Protein AF-Q1HGA3-F1 (afdb_monomer_lite)

Radius of gyration: 20.64 Å; chains: 1; bounding box: 43×51×68 Å

Foldseek 3Di:
DDDDDPPPPPPPPDDPQDLLLVLLVVLVVLLVVCVVVVDLVVLPDPVNLVSLVVSLCVQLPDDPDPALAGFGDACNYPNNDRPPLGGHFPVRLVSLLNSLVSLLVRHDPDPSSVVSNVSSVVSNVRSVCCQVPPQKDAPVVLVVLLPADADDPDPPHPCPQRDDNVPDDPVCVVPHDPDDIDGHGHGHRD

pLDDT: mean 85.53, std 18.54, range [24.72, 98.19]

Organism: NCBI:txid383616

Sequence (190 aa):
ACPKAASLTISAEFALVAPVDSGFWWIFLLRAYTKSTGDTSLAEMPECQKGMRLILSLCLSEGFDTFPTLLCADGCCMIDRRMGVYGYPIEIQALFFMALRCALLLLKQDEEGKEFVERITKRLHALSFHMRSYYWIDLKQLNDIYRYKTEEYSHTAVNKFNVIPDSLPEWIFDFMPVHGGYFIGNVSPA

InterPro domains:
  IPR008928 Six-hairpin glycosidase superfamily [SSF48208] (19-167)
  IPR012341 Six-hairpin glycosidase-like superfamily [G3DSA:1.50.10.10] (13-166)
  IPR024746 Glycosyl hydrolase family 100 [PF12899] (15-190)
  IPR024746 Glycosyl hydrolase family 100 [PTHR31916] (16-190)

Secondary structure (DSSP, 8-state):
-PPPP--------SSS---HHHHHHHHHHHHHHHHHH---HHHHSHHHHHHHHHHHHHHT---S--SSSPPB-TT-SS--S-SS--BS-HHHHHHHHHHHHHHHHHS--SHHHHHHHHHHHHHHHHHHHHIIIIIEEEHHHHHHHHTPPS---STT-S-TT---GGGS-THHHHH--SS-EEE-S-----

Structure (mmCIF, N/CA/C/O backbone):
data_AF-Q1HGA3-F1
#
_entry.id   AF-Q1HGA3-F1
#
loop_
_atom_site.group_PDB
_atom_site.id
_atom_site.type_symbol
_atom_site.label_atom_id
_atom_site.label_alt_id
_atom_site.label_comp_id
_atom_site.label_asym_id
_atom_site.label_entity_id
_atom_site.label_seq_id
_atom_site.pdbx_PDB_ins_code
_atom_site.Cartn_x
_atom_site.Cartn_y
_atom_site.Cartn_z
_atom_site.occupancy
_atom_site.B_iso_or_equiv
_atom_site.auth_seq_id
_atom_site.auth_comp_id
_atom_site.auth_asym_id
_atom_site.auth_atom_id
_atom_site.pdbx_PDB_model_num
ATOM 1 N N . ALA A 1 1 ? 14.712 -34.390 44.102 1.00 37.16 1 ALA A N 1
ATOM 2 C CA . ALA A 1 1 ? 15.524 -33.663 43.107 1.00 37.16 1 ALA A CA 1
ATOM 3 C C . ALA A 1 1 ? 14.598 -33.246 41.969 1.00 37.16 1 ALA A C 1
ATOM 5 O O . ALA A 1 1 ? 13.955 -34.115 41.396 1.00 37.16 1 ALA A O 1
ATOM 6 N N . CYS A 1 2 ? 14.427 -31.939 41.751 1.00 26.80 2 CYS A N 1
ATOM 7 C CA . CYS A 1 2 ? 13.471 -31.367 40.795 1.00 26.80 2 CYS A CA 1
ATOM 8 C C . CYS A 1 2 ? 13.688 -31.853 39.350 1.00 26.80 2 CYS A C 1
ATOM 10 O O . CYS A 1 2 ? 14.841 -31.930 38.918 1.00 26.80 2 CYS A O 1
ATOM 12 N N . PRO A 1 3 ? 12.612 -32.066 38.571 1.00 33.72 3 PRO A N 1
ATOM 13 C CA . PRO A 1 3 ? 12.710 -32.169 37.125 1.00 33.72 3 PRO A CA 1
ATOM 14 C C . PRO A 1 3 ? 13.023 -30.780 36.553 1.00 33.72 3 PRO A C 1
ATOM 16 O O . PRO A 1 3 ? 12.346 -29.797 36.858 1.00 33.72 3 PRO A O 1
ATOM 19 N N . LYS A 1 4 ? 14.091 -30.686 35.754 1.00 32.03 4 LYS A N 1
ATOM 20 C CA . LYS A 1 4 ? 14.425 -29.471 35.006 1.00 32.03 4 LYS A CA 1
ATOM 21 C C . LYS A 1 4 ? 13.330 -29.223 33.973 1.00 32.03 4 LYS A C 1
ATOM 23 O O . LYS A 1 4 ? 13.049 -30.086 33.147 1.00 32.03 4 LYS A O 1
ATOM 28 N N . ALA A 1 5 ? 12.736 -28.038 34.053 1.00 30.48 5 ALA A N 1
ATOM 29 C CA . ALA A 1 5 ? 11.823 -27.496 33.067 1.00 30.48 5 ALA A CA 1
ATOM 30 C C . ALA A 1 5 ? 12.429 -27.611 31.661 1.00 30.48 5 ALA A C 1
ATOM 32 O O . ALA A 1 5 ? 13.541 -27.138 31.415 1.00 30.48 5 ALA A O 1
ATOM 33 N N . ALA A 1 6 ? 11.686 -28.226 30.743 1.00 29.70 6 ALA A N 1
ATOM 34 C CA . ALA A 1 6 ? 11.901 -28.046 29.320 1.00 29.70 6 ALA A CA 1
ATOM 35 C C . ALA A 1 6 ? 11.568 -26.582 29.008 1.00 29.70 6 ALA A C 1
ATOM 37 O O . ALA A 1 6 ? 10.410 -26.208 28.843 1.00 29.70 6 ALA A O 1
ATOM 38 N N . SER A 1 7 ? 12.599 -25.739 29.032 1.00 26.16 7 SER A N 1
ATOM 39 C CA . SER A 1 7 ? 12.536 -24.385 28.504 1.00 26.16 7 SER A CA 1
ATOM 40 C C . SER A 1 7 ? 12.175 -24.505 27.030 1.00 26.16 7 SER A C 1
ATOM 42 O O . SER A 1 7 ? 12.987 -24.981 26.232 1.00 26.16 7 SER A O 1
ATOM 44 N N . LEU A 1 8 ? 10.941 -24.120 26.697 1.00 26.48 8 LEU A N 1
ATOM 45 C CA . LEU A 1 8 ? 10.485 -23.867 25.337 1.00 26.48 8 LEU A CA 1
ATOM 46 C C . LEU A 1 8 ? 11.349 -22.720 24.804 1.00 26.48 8 LEU A C 1
ATOM 48 O O . LEU A 1 8 ? 11.041 -21.539 24.940 1.00 26.48 8 LEU A O 1
ATOM 52 N N . THR A 1 9 ? 12.524 -23.083 24.310 1.00 24.72 9 THR A N 1
ATOM 53 C CA . THR A 1 9 ? 13.444 -22.154 23.681 1.00 24.72 9 THR A CA 1
ATOM 54 C C . THR A 1 9 ? 12.845 -21.941 22.306 1.00 24.72 9 THR A C 1
ATOM 56 O O . THR A 1 9 ? 13.005 -22.787 21.432 1.00 24.72 9 THR A O 1
ATOM 59 N N . ILE A 1 10 ? 12.050 -20.877 22.169 1.00 32.38 10 ILE A N 1
ATOM 60 C CA . ILE A 1 10 ? 11.626 -20.344 20.878 1.00 32.38 10 ILE A CA 1
ATOM 61 C C . ILE A 1 10 ? 12.927 -20.081 20.126 1.00 32.38 10 ILE A C 1
ATOM 63 O O . ILE A 1 10 ? 13.662 -19.142 20.434 1.00 32.38 10 ILE A O 1
ATOM 67 N N . SER A 1 11 ? 13.278 -21.003 19.235 1.00 26.33 11 SER A N 1
ATOM 68 C CA . SER A 1 11 ? 14.411 -20.875 18.342 1.00 26.33 11 SER A CA 1
ATOM 69 C C . SER A 1 11 ? 14.140 -19.664 17.468 1.00 26.33 11 SER A C 1
ATOM 71 O O . SER A 1 11 ? 13.248 -19.680 16.626 1.00 26.33 11 SER A O 1
ATOM 73 N N . ALA A 1 12 ? 14.881 -18.593 17.741 1.00 33.28 12 ALA A N 1
ATOM 74 C CA . ALA A 1 12 ? 14.983 -17.417 16.902 1.00 33.28 12 ALA A CA 1
ATOM 75 C C . ALA A 1 12 ? 15.506 -17.846 15.520 1.00 33.28 12 ALA A C 1
ATOM 77 O O . ALA A 1 12 ? 16.714 -17.931 15.299 1.00 33.28 12 ALA A O 1
ATOM 78 N N . GLU A 1 13 ? 14.598 -18.185 14.610 1.00 30.97 13 GLU A N 1
ATOM 79 C CA . GLU A 1 13 ? 14.923 -18.509 13.227 1.00 30.97 13 GLU A CA 1
ATOM 80 C C . GLU A 1 13 ? 15.080 -17.206 12.430 1.00 30.97 13 GLU A C 1
ATOM 8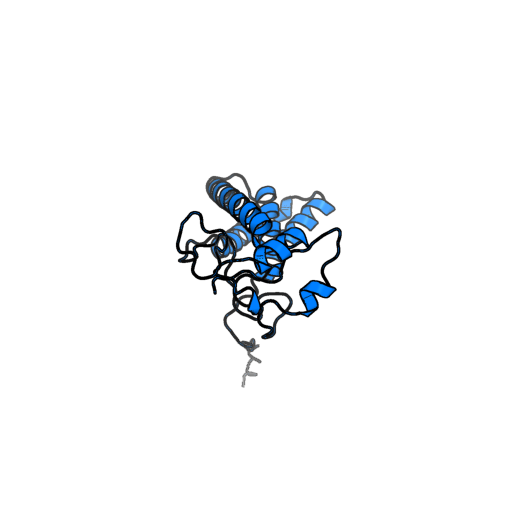2 O O . GLU A 1 13 ? 14.120 -16.561 12.042 1.00 30.97 13 GLU A O 1
ATOM 87 N N . PHE A 1 14 ? 16.350 -16.822 12.274 1.00 31.05 14 PHE A N 1
ATOM 88 C CA . PHE A 1 14 ? 16.957 -16.058 11.181 1.00 31.05 14 PHE A CA 1
ATOM 89 C C . PHE A 1 14 ? 16.306 -14.734 10.722 1.00 31.05 14 PHE A C 1
ATOM 91 O O . PHE A 1 14 ? 15.386 -14.694 9.920 1.00 31.05 14 PHE A O 1
ATOM 98 N N . ALA A 1 15 ? 16.997 -13.653 11.120 1.00 31.88 15 ALA A N 1
ATOM 99 C CA . ALA A 1 15 ? 16.774 -12.227 10.862 1.00 31.88 15 ALA A CA 1
ATOM 100 C C . ALA A 1 15 ? 15.643 -11.602 11.696 1.00 31.88 15 ALA A C 1
ATOM 102 O O . ALA A 1 15 ? 14.529 -12.094 11.758 1.00 31.88 15 ALA A O 1
ATOM 103 N N . LEU A 1 16 ? 15.958 -10.492 12.372 1.00 36.75 16 LEU A N 1
ATOM 104 C CA . LEU A 1 16 ? 15.066 -9.693 13.225 1.00 36.75 16 LEU A CA 1
ATOM 105 C C . LEU A 1 16 ? 13.990 -8.967 12.396 1.00 36.75 16 LEU A C 1
ATOM 107 O O . LEU A 1 16 ? 13.885 -7.743 12.424 1.00 36.75 16 LEU A O 1
ATOM 111 N N . VAL A 1 17 ? 13.214 -9.714 11.623 1.00 47.41 17 VAL A N 1
ATOM 112 C CA . VAL A 1 17 ? 12.111 -9.210 10.821 1.00 47.41 17 VAL A CA 1
ATOM 113 C C . VAL A 1 17 ? 10.860 -9.728 11.501 1.00 47.41 17 VAL A C 1
ATOM 115 O O . VAL A 1 17 ? 10.464 -10.874 11.322 1.00 47.41 17 VAL A O 1
ATOM 118 N N . ALA A 1 18 ? 10.273 -8.910 12.375 1.00 53.09 18 ALA A N 1
ATOM 119 C CA . ALA A 1 18 ? 8.939 -9.213 12.872 1.00 53.09 18 ALA A CA 1
ATOM 120 C C . ALA A 1 18 ? 8.024 -9.406 11.647 1.00 53.09 18 ALA A C 1
ATOM 122 O O . ALA A 1 18 ? 8.103 -8.572 10.741 1.00 53.09 18 ALA A O 1
ATOM 123 N N . PRO A 1 19 ? 7.200 -10.465 11.582 1.00 64.00 19 PRO A N 1
ATOM 124 C CA . PRO A 1 19 ? 6.316 -10.705 10.446 1.00 64.00 19 PRO A CA 1
ATOM 125 C C . PRO A 1 19 ? 5.292 -9.564 10.375 1.00 64.00 19 PRO A C 1
ATOM 127 O O . PRO A 1 19 ? 4.309 -9.520 11.121 1.00 64.00 19 PRO A O 1
ATOM 130 N N . VAL A 1 20 ? 5.600 -8.559 9.550 1.00 75.62 20 VAL A N 1
ATOM 131 C CA . VAL A 1 20 ? 4.855 -7.293 9.460 1.00 75.62 20 VAL A CA 1
ATOM 132 C C . VAL A 1 20 ? 3.445 -7.562 8.931 1.00 75.62 20 VAL A C 1
ATOM 134 O O . VAL A 1 20 ? 2.466 -6.954 9.369 1.00 75.62 20 VAL A O 1
ATOM 137 N N . ASP A 1 21 ? 3.340 -8.540 8.037 1.00 89.69 21 ASP A N 1
ATOM 138 C CA . ASP A 1 21 ? 2.100 -9.065 7.485 1.00 89.69 21 ASP A CA 1
ATOM 139 C C . ASP A 1 21 ? 1.128 -9.576 8.559 1.00 89.69 21 ASP A C 1
ATOM 141 O O . ASP A 1 21 ? -0.073 -9.328 8.464 1.00 89.69 21 ASP A O 1
ATOM 145 N N . SER A 1 22 ? 1.622 -10.222 9.616 1.00 92.44 22 SER A N 1
ATOM 146 C CA . SER A 1 22 ? 0.799 -10.826 10.667 1.00 92.44 22 SER A CA 1
ATOM 147 C C . SER A 1 22 ? -0.032 -9.780 11.410 1.00 92.44 22 SER A C 1
ATOM 149 O O . SER A 1 22 ? -1.210 -10.005 11.699 1.00 92.44 22 SER A O 1
ATOM 151 N N . GLY A 1 23 ? 0.541 -8.598 11.663 1.00 93.94 23 GLY A N 1
ATOM 152 C CA . GLY A 1 23 ? -0.195 -7.471 12.239 1.00 93.94 23 GLY A CA 1
ATOM 153 C C . GLY A 1 23 ? -1.306 -6.969 11.310 1.00 93.94 23 GLY A C 1
ATOM 154 O O . GLY A 1 23 ? -2.422 -6.693 11.756 1.00 93.94 23 GLY A O 1
ATOM 155 N N . PHE A 1 24 ? -1.039 -6.903 10.005 1.00 95.94 24 PHE A N 1
ATOM 156 C CA . PHE A 1 24 ? -2.029 -6.485 9.010 1.00 95.94 24 PHE A CA 1
ATOM 157 C C . PHE A 1 24 ? -3.152 -7.504 8.834 1.00 95.94 24 PHE A C 1
ATOM 159 O O . PHE A 1 24 ? -4.327 -7.124 8.810 1.00 95.94 24 PHE A O 1
ATOM 166 N N . TRP A 1 25 ? -2.810 -8.791 8.792 1.00 96.69 25 TRP A N 1
ATOM 167 C CA . TRP A 1 25 ? -3.774 -9.885 8.775 1.00 96.69 25 TRP A CA 1
ATOM 168 C C . TRP A 1 25 ? -4.662 -9.875 10.011 1.00 96.69 25 TRP A C 1
ATOM 170 O O . TRP A 1 25 ? -5.872 -10.043 9.882 1.00 96.69 25 TRP A O 1
ATOM 180 N N . TRP A 1 26 ? -4.104 -9.606 11.193 1.00 97.19 26 TRP A N 1
ATOM 181 C CA . TRP A 1 26 ? -4.885 -9.509 12.423 1.00 97.19 26 TRP A CA 1
ATOM 182 C C . TRP A 1 26 ? -5.937 -8.386 12.362 1.00 97.19 26 TRP A C 1
ATOM 184 O O . TRP A 1 26 ? -7.109 -8.629 12.659 1.00 97.19 26 TRP A O 1
ATOM 194 N N . ILE A 1 27 ? -5.569 -7.185 11.890 1.00 97.25 27 ILE A N 1
ATOM 195 C CA . ILE A 1 27 ? -6.521 -6.068 11.709 1.00 97.25 27 ILE A CA 1
ATOM 196 C C . ILE A 1 27 ? -7.596 -6.426 10.671 1.00 97.25 27 ILE A C 1
ATOM 198 O O . ILE A 1 27 ? -8.784 -6.151 10.872 1.00 97.25 27 ILE A O 1
ATOM 202 N N . PHE A 1 28 ? -7.199 -7.044 9.557 1.00 97.25 28 PHE A N 1
ATOM 203 C CA . PHE A 1 28 ? -8.137 -7.462 8.518 1.00 97.25 28 PHE A CA 1
ATOM 204 C C . PHE A 1 28 ? -9.119 -8.526 9.014 1.00 97.25 28 PHE A C 1
ATOM 206 O O . PHE A 1 28 ? -10.322 -8.398 8.787 1.00 97.25 28 PHE A O 1
ATOM 213 N N . LEU A 1 29 ? -8.638 -9.538 9.734 1.00 97.81 29 LEU A N 1
ATOM 214 C CA . LEU A 1 29 ? -9.474 -10.587 10.313 1.00 97.81 29 LEU A CA 1
ATOM 215 C C . LEU A 1 29 ? -10.449 -10.024 11.347 1.00 97.81 29 LEU A C 1
ATOM 217 O O . LEU A 1 29 ? -11.623 -10.393 11.330 1.00 97.81 29 LEU A O 1
ATOM 221 N N . LEU A 1 30 ? -10.018 -9.070 12.179 1.00 97.94 30 LEU A N 1
ATOM 222 C CA . LEU A 1 30 ? -10.917 -8.358 13.088 1.00 97.94 30 LEU A CA 1
ATOM 223 C C . LEU A 1 30 ? -12.016 -7.611 12.310 1.00 97.94 30 LEU A C 1
ATOM 225 O O . LEU A 1 30 ? -13.196 -7.646 12.679 1.00 97.94 30 LEU A O 1
ATOM 229 N N . ARG A 1 31 ? -11.671 -6.987 11.176 1.00 97.94 31 ARG A N 1
ATOM 230 C CA . ARG A 1 31 ? -12.667 -6.345 10.308 1.00 97.94 31 ARG A CA 1
ATOM 231 C C . ARG A 1 31 ? -13.622 -7.351 9.672 1.00 97.94 31 ARG A C 1
ATOM 233 O O . ARG A 1 31 ? -14.820 -7.075 9.602 1.00 97.94 31 ARG A O 1
ATOM 240 N N . ALA A 1 32 ? -13.105 -8.481 9.204 1.00 98.06 32 ALA A N 1
ATOM 241 C CA . ALA A 1 32 ? -13.895 -9.544 8.600 1.00 98.06 32 ALA A CA 1
ATOM 242 C C . ALA A 1 32 ? -14.868 -10.156 9.617 1.00 98.06 32 ALA A C 1
ATOM 244 O O . ALA A 1 32 ? -16.046 -10.309 9.299 1.00 98.06 32 ALA A O 1
ATOM 245 N N . TYR A 1 33 ? -14.414 -10.403 10.851 1.00 98.19 33 TYR A N 1
ATOM 246 C CA . TYR A 1 33 ? -15.254 -10.853 11.963 1.00 98.19 33 TYR A CA 1
ATOM 247 C C . TYR A 1 33 ? -16.415 -9.882 12.196 1.00 98.19 33 TYR A C 1
ATOM 249 O O . TYR A 1 33 ? -17.565 -10.269 12.015 1.00 98.19 33 TYR A O 1
ATOM 257 N N . THR A 1 34 ? -16.125 -8.602 12.468 1.00 97.44 34 THR A N 1
ATOM 258 C CA . THR A 1 34 ? -17.168 -7.590 12.739 1.00 97.44 34 THR A CA 1
ATOM 259 C C . THR A 1 34 ? -18.140 -7.406 11.568 1.00 97.44 34 THR A C 1
ATOM 261 O O . THR A 1 34 ? -19.313 -7.106 11.775 1.00 97.44 34 THR A O 1
ATOM 264 N N . LYS A 1 35 ? -17.681 -7.575 10.317 1.00 97.19 35 LYS A N 1
ATOM 265 C CA . LYS A 1 35 ? -18.557 -7.568 9.134 1.00 97.19 35 LYS A CA 1
ATOM 266 C C . LYS A 1 35 ? -19.458 -8.796 9.061 1.00 97.19 35 LYS A C 1
ATOM 268 O O . LYS A 1 35 ? -20.612 -8.647 8.680 1.00 97.19 35 LYS A O 1
ATOM 273 N N . SER A 1 36 ? -18.911 -9.973 9.347 1.00 97.94 36 SER A N 1
ATOM 274 C CA . SER A 1 36 ? -19.601 -11.255 9.208 1.00 97.94 36 SER A CA 1
ATOM 275 C C . SER A 1 36 ? -20.647 -11.457 10.303 1.00 97.94 36 SER A C 1
ATOM 277 O O . SER A 1 36 ? -21.770 -11.866 10.024 1.00 97.94 36 SER A O 1
ATOM 279 N N . THR A 1 37 ? -20.300 -11.125 11.548 1.00 97.75 37 THR A N 1
ATOM 280 C CA . THR A 1 37 ? -21.172 -11.332 12.712 1.00 97.75 37 THR A CA 1
ATOM 281 C C . THR A 1 37 ? -22.073 -10.135 13.007 1.00 97.75 37 THR A C 1
ATOM 283 O O . THR A 1 37 ? -23.097 -10.295 13.664 1.00 97.75 37 THR A O 1
ATOM 286 N N . GLY A 1 38 ? -21.693 -8.932 12.562 1.00 96.31 38 GLY A N 1
ATOM 287 C CA . GLY A 1 38 ? -22.321 -7.675 12.983 1.00 96.31 38 GLY A CA 1
ATOM 288 C C . GLY A 1 38 ? -21.971 -7.257 14.418 1.00 96.31 38 GLY A C 1
ATOM 289 O O . GLY A 1 38 ? -22.383 -6.185 14.852 1.00 96.31 38 GLY A O 1
ATOM 290 N N . ASP A 1 39 ? -21.200 -8.071 15.141 1.00 96.62 39 ASP A N 1
ATOM 291 C CA . ASP A 1 39 ? -20.784 -7.821 16.516 1.00 96.62 39 ASP A CA 1
ATOM 292 C C . ASP A 1 39 ? -19.522 -6.946 16.548 1.00 96.62 39 ASP A C 1
ATOM 294 O O . ASP A 1 39 ? -18.447 -7.360 16.105 1.00 96.62 39 ASP A O 1
ATOM 298 N N . THR A 1 40 ? -19.654 -5.726 17.076 1.00 95.88 40 THR A N 1
ATOM 299 C CA . THR A 1 40 ? -18.544 -4.775 17.252 1.00 95.88 40 THR A CA 1
ATOM 300 C C . THR A 1 40 ? -17.898 -4.850 18.632 1.00 95.88 40 THR A C 1
ATOM 302 O O . THR A 1 40 ? -16.834 -4.258 18.821 1.00 95.88 40 THR A O 1
ATOM 305 N N . SER A 1 41 ? -18.473 -5.605 19.576 1.00 96.69 41 SER A N 1
ATOM 306 C CA . SER A 1 41 ? -18.029 -5.616 20.974 1.00 96.69 41 SER A CA 1
ATOM 307 C C . SER A 1 41 ? -16.564 -6.033 21.112 1.00 96.69 41 SER A C 1
ATOM 309 O O . SER A 1 41 ? -15.811 -5.372 21.824 1.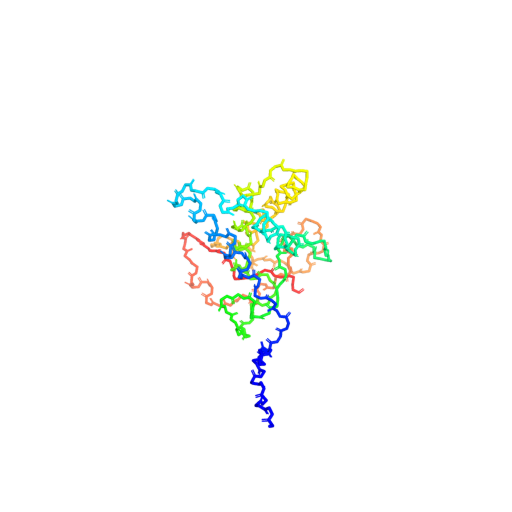00 96.69 41 SER A O 1
ATOM 311 N N . LEU A 1 42 ? -16.132 -7.044 20.347 1.00 95.38 42 LEU A N 1
ATOM 312 C CA . LEU A 1 42 ? -14.742 -7.499 20.307 1.00 95.38 42 LEU A CA 1
ATOM 313 C C . LEU A 1 42 ? -13.786 -6.391 19.845 1.00 95.38 42 LEU A C 1
ATOM 315 O O . LEU A 1 42 ? -12.777 -6.132 20.492 1.00 95.38 42 LEU A O 1
ATOM 319 N N . ALA A 1 43 ? -14.101 -5.707 18.742 1.00 95.94 43 ALA A N 1
ATOM 320 C CA . ALA A 1 43 ? -13.253 -4.630 18.230 1.00 95.94 43 ALA A CA 1
ATOM 321 C C . ALA A 1 43 ? -13.209 -3.429 19.185 1.00 95.94 43 ALA A C 1
ATOM 323 O O . ALA A 1 43 ? -12.200 -2.729 19.254 1.00 95.94 43 ALA A O 1
ATOM 324 N N . GLU A 1 44 ? -14.282 -3.199 19.938 1.00 95.56 44 GLU A N 1
ATOM 325 C CA . GLU A 1 44 ? -14.389 -2.126 20.918 1.00 95.56 44 GLU A CA 1
ATOM 326 C C . GLU A 1 44 ? -13.690 -2.428 22.253 1.00 95.56 44 GLU A C 1
ATOM 328 O O . GLU A 1 44 ? -13.546 -1.507 23.067 1.00 95.56 44 GLU A O 1
ATOM 333 N N . MET A 1 45 ? -13.234 -3.662 22.490 1.00 97.25 45 MET A N 1
ATOM 334 C CA . MET A 1 45 ? -12.492 -4.006 23.703 1.00 97.25 45 MET A CA 1
ATOM 335 C C . MET A 1 45 ? -11.223 -3.143 23.833 1.00 97.25 45 MET A C 1
ATOM 337 O O . MET A 1 45 ? -10.511 -2.946 22.838 1.00 97.25 45 MET A O 1
ATOM 341 N N . PRO A 1 46 ? -10.901 -2.630 25.038 1.00 96.50 46 PRO A N 1
ATOM 342 C CA . PRO A 1 46 ? -9.701 -1.821 25.260 1.00 96.50 46 PRO A CA 1
ATOM 343 C C . PRO A 1 46 ? -8.410 -2.499 24.779 1.00 96.50 46 PRO A C 1
ATOM 345 O O . PRO A 1 46 ? -7.534 -1.845 24.212 1.00 96.50 46 PRO A O 1
ATOM 348 N N . GLU A 1 47 ? -8.308 -3.816 24.945 1.00 96.69 47 GLU A N 1
ATOM 349 C CA . GLU A 1 47 ? -7.168 -4.631 24.529 1.00 96.69 47 GLU A CA 1
ATOM 350 C C . GLU A 1 47 ? -7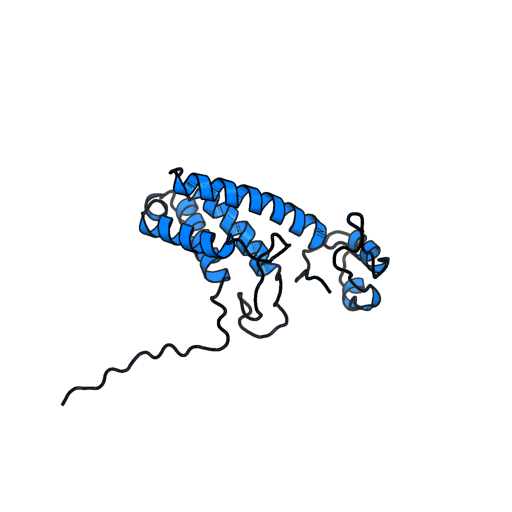.029 -4.660 23.002 1.00 96.69 47 GLU A C 1
ATOM 352 O O . GLU A 1 47 ? -5.925 -4.486 22.482 1.00 96.69 47 GLU A O 1
ATOM 357 N N . CYS A 1 48 ? -8.142 -4.808 22.275 1.00 96.69 48 CYS A N 1
ATOM 358 C CA . CYS A 1 48 ? -8.154 -4.787 20.813 1.00 96.69 48 CYS A CA 1
ATOM 359 C C . CYS A 1 48 ? -7.822 -3.396 20.261 1.00 96.69 48 CYS A C 1
ATOM 361 O O . CYS A 1 48 ? -7.021 -3.285 19.331 1.00 96.69 48 CYS A O 1
ATOM 363 N N . GLN A 1 49 ? -8.362 -2.329 20.858 1.00 97.25 49 GLN A N 1
ATOM 364 C CA . GLN A 1 49 ? -8.015 -0.952 20.485 1.00 97.25 49 GLN A CA 1
ATOM 365 C C . GLN A 1 49 ? -6.524 -0.674 20.707 1.00 97.25 49 GLN A C 1
ATOM 367 O O . GLN A 1 49 ? -5.848 -0.167 19.811 1.00 97.25 49 GLN A O 1
ATOM 372 N N . LYS A 1 50 ? -5.982 -1.077 21.862 1.00 95.50 50 LYS A N 1
ATOM 373 C CA . LYS A 1 50 ? -4.552 -0.950 22.163 1.00 95.50 50 LYS A CA 1
ATOM 374 C C . LYS A 1 50 ? -3.691 -1.754 21.186 1.00 95.50 50 LYS A C 1
ATOM 376 O O . LYS A 1 50 ? -2.691 -1.233 20.699 1.00 95.50 50 LYS A O 1
ATOM 381 N N . GLY A 1 51 ? -4.090 -2.985 20.862 1.00 94.94 51 GLY A N 1
ATOM 382 C CA . GLY A 1 51 ? -3.412 -3.829 19.876 1.00 94.94 51 GLY A CA 1
ATOM 383 C C . GLY A 1 51 ? -3.351 -3.179 18.492 1.00 94.94 51 GLY A C 1
ATOM 384 O O . GLY A 1 51 ? -2.269 -3.059 17.917 1.00 94.94 51 GLY A O 1
ATOM 385 N N . MET A 1 52 ? -4.483 -2.662 17.996 1.00 95.56 52 MET A N 1
ATOM 386 C CA . MET A 1 52 ? -4.525 -1.915 16.732 1.00 95.56 52 MET A CA 1
ATOM 387 C C . MET A 1 52 ? -3.599 -0.694 16.761 1.00 95.56 52 MET A C 1
ATOM 389 O O . MET A 1 52 ? -2.811 -0.508 15.836 1.00 95.56 52 MET A O 1
ATOM 393 N N . ARG A 1 53 ? -3.648 0.118 17.826 1.00 94.56 53 ARG A N 1
ATOM 394 C CA . ARG A 1 53 ? -2.802 1.317 17.969 1.00 94.56 53 ARG A CA 1
ATOM 395 C C . ARG A 1 53 ? -1.312 0.984 18.009 1.00 94.56 53 ARG A C 1
ATOM 397 O O . ARG A 1 53 ? -0.523 1.732 17.436 1.00 94.56 53 ARG A O 1
ATOM 404 N N . LEU A 1 54 ? -0.919 -0.132 18.626 1.00 94.12 54 LEU A N 1
ATOM 405 C CA . LEU A 1 54 ? 0.474 -0.593 18.642 1.00 94.12 54 LEU A CA 1
ATOM 406 C C . LEU A 1 54 ? 0.956 -0.961 17.234 1.00 94.12 54 LEU A C 1
ATOM 408 O O . LEU A 1 54 ? 2.001 -0.474 16.809 1.00 94.12 54 LEU A O 1
ATOM 412 N N . ILE A 1 55 ? 0.171 -1.746 16.488 1.00 93.44 55 ILE A N 1
ATOM 413 C CA . ILE A 1 55 ? 0.497 -2.116 15.100 1.00 93.44 55 ILE A CA 1
ATOM 414 C C . ILE A 1 55 ? 0.608 -0.856 14.229 1.00 93.44 55 ILE A C 1
ATOM 416 O O . ILE A 1 55 ? 1.596 -0.665 13.523 1.00 93.44 55 ILE A O 1
ATOM 420 N N . LEU A 1 56 ? -0.369 0.049 14.324 1.00 92.94 56 LEU A N 1
ATOM 421 C CA . LEU A 1 56 ? -0.373 1.299 13.562 1.00 92.94 56 LEU A CA 1
ATOM 422 C C . LEU A 1 56 ? 0.802 2.208 13.924 1.00 92.94 56 LEU A C 1
ATOM 424 O O . LEU A 1 56 ? 1.392 2.806 13.031 1.00 92.94 56 LEU A O 1
ATOM 428 N N . SER A 1 57 ? 1.162 2.301 15.205 1.00 91.94 57 SER A N 1
ATOM 429 C CA . SER A 1 57 ? 2.308 3.098 15.664 1.00 91.94 57 SER A CA 1
ATOM 430 C C . SER A 1 57 ? 3.620 2.626 15.053 1.00 91.94 57 SER A C 1
ATOM 432 O O . SER A 1 57 ? 4.429 3.459 14.655 1.00 91.94 57 SER A O 1
ATOM 434 N N . LEU A 1 58 ? 3.817 1.309 14.941 1.00 89.44 58 LEU A N 1
ATOM 435 C CA . LEU A 1 58 ? 5.015 0.739 14.325 1.00 89.44 58 LEU A CA 1
ATOM 436 C C . LEU A 1 58 ? 5.098 1.120 12.839 1.00 89.44 58 LEU A C 1
ATOM 438 O O . LEU A 1 58 ? 6.133 1.600 12.382 1.00 89.44 58 LEU A O 1
ATOM 442 N N . CYS A 1 59 ? 3.991 0.991 12.102 1.00 89.88 59 CYS A N 1
ATOM 443 C CA . CYS A 1 59 ? 3.959 1.195 10.649 1.00 89.88 59 CYS A CA 1
ATOM 444 C C . CYS A 1 59 ? 3.829 2.666 10.212 1.00 89.88 59 CYS A C 1
ATOM 446 O O . CYS A 1 59 ? 4.173 3.011 9.083 1.00 89.88 59 CYS A O 1
ATOM 448 N N . LEU A 1 60 ? 3.299 3.534 11.078 1.00 89.69 60 LEU A N 1
ATOM 449 C CA . LEU A 1 60 ? 3.150 4.976 10.841 1.00 89.69 60 LEU A CA 1
ATOM 450 C C . LEU A 1 60 ? 4.220 5.800 11.560 1.00 89.69 60 LEU A C 1
ATOM 452 O O . LEU A 1 60 ? 4.089 7.026 11.620 1.00 89.69 60 LEU A O 1
ATOM 456 N N . SER A 1 61 ? 5.225 5.145 12.144 1.00 84.81 61 SER A N 1
ATOM 457 C CA . SER A 1 61 ? 6.347 5.823 12.784 1.00 84.81 61 SER A CA 1
ATOM 458 C C . SER A 1 61 ? 7.059 6.737 11.786 1.00 84.81 61 SER A C 1
ATOM 460 O O . SER A 1 61 ? 7.136 6.456 10.586 1.00 84.81 61 SER A O 1
ATOM 462 N N . GLU A 1 62 ? 7.515 7.886 12.278 1.00 75.94 62 GLU A N 1
ATOM 463 C CA . GLU A 1 62 ? 8.363 8.769 11.488 1.00 75.94 62 GLU A CA 1
ATOM 464 C C . GLU A 1 62 ? 9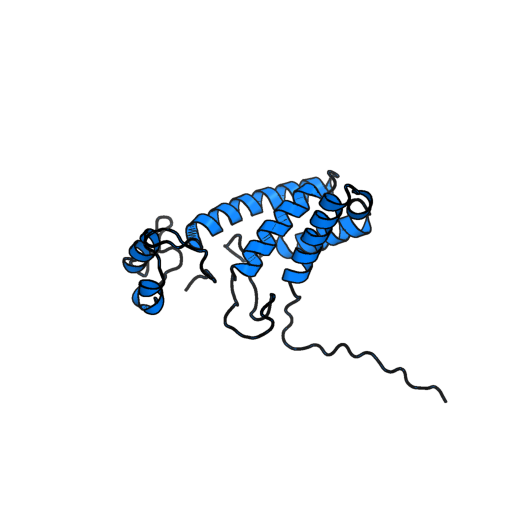.746 8.130 11.374 1.00 75.94 62 GLU A C 1
ATOM 466 O O . GLU A 1 62 ? 10.312 7.652 12.358 1.00 75.94 62 GLU A O 1
ATOM 471 N N . GLY A 1 63 ? 10.277 8.103 10.159 1.00 74.44 63 GLY A N 1
ATOM 472 C CA . GLY A 1 63 ? 11.587 7.550 9.861 1.00 74.44 63 GLY A CA 1
ATOM 473 C C . GLY A 1 63 ? 12.271 8.361 8.773 1.00 74.44 63 GLY A C 1
ATOM 474 O O . GLY A 1 63 ? 11.725 9.337 8.267 1.00 74.44 63 GLY A O 1
ATOM 475 N N . PHE A 1 64 ? 13.466 7.927 8.389 1.00 72.50 64 PHE A N 1
ATOM 476 C CA . PHE A 1 64 ? 14.227 8.541 7.297 1.00 72.50 64 PHE A CA 1
ATOM 477 C C . PHE A 1 64 ? 13.698 8.174 5.904 1.00 72.50 64 PHE A C 1
ATOM 479 O O . PHE A 1 64 ? 14.293 8.566 4.901 1.00 72.50 64 PHE A O 1
ATOM 486 N N . ASP A 1 65 ? 12.614 7.400 5.831 1.00 76.38 65 ASP A N 1
ATOM 487 C CA . ASP A 1 65 ? 12.034 6.985 4.566 1.00 76.38 65 ASP A CA 1
ATOM 488 C C . ASP A 1 65 ? 11.398 8.182 3.849 1.00 76.38 65 ASP A C 1
ATOM 490 O O . ASP A 1 65 ? 10.618 8.950 4.416 1.00 76.38 65 ASP A O 1
ATOM 494 N N . THR A 1 66 ? 11.760 8.338 2.581 1.00 81.44 66 THR A N 1
ATOM 495 C CA . THR A 1 66 ? 11.232 9.390 1.706 1.00 81.44 66 THR A CA 1
ATOM 496 C C . THR A 1 66 ? 9.976 8.932 0.966 1.00 81.44 66 THR A C 1
ATOM 498 O O . THR A 1 66 ? 9.280 9.752 0.360 1.00 81.44 66 THR A O 1
ATOM 501 N N . PHE A 1 67 ? 9.656 7.636 1.036 1.00 86.69 67 PHE A N 1
ATOM 502 C CA . PHE A 1 67 ? 8.502 7.032 0.393 1.00 86.69 67 PHE A CA 1
ATOM 503 C C . PHE A 1 67 ? 7.357 6.792 1.386 1.00 86.69 67 PHE A C 1
ATOM 505 O O . PHE A 1 67 ? 7.567 6.575 2.578 1.00 86.69 67 PHE A O 1
ATOM 512 N N . PRO A 1 68 ? 6.096 6.824 0.914 1.00 91.06 68 PRO A N 1
ATOM 513 C CA . PRO A 1 68 ? 4.950 6.502 1.760 1.00 91.06 68 PRO A CA 1
ATOM 514 C C . PRO A 1 68 ? 4.798 4.994 2.018 1.00 91.06 68 PRO A C 1
ATOM 516 O O . PRO A 1 68 ? 4.010 4.609 2.887 1.00 91.06 68 PRO A O 1
ATOM 519 N N . THR A 1 69 ? 5.498 4.159 1.249 1.00 91.69 69 THR A N 1
ATOM 520 C CA . THR A 1 69 ? 5.548 2.698 1.375 1.00 91.69 69 THR A CA 1
ATOM 521 C C . THR A 1 69 ? 6.321 2.268 2.620 1.00 91.69 69 THR A C 1
ATOM 523 O O . THR A 1 69 ? 7.047 3.052 3.217 1.00 91.69 69 THR A O 1
ATOM 526 N N . LEU A 1 70 ? 6.125 1.024 3.047 1.00 91.81 70 LEU A N 1
ATOM 527 C CA . LEU A 1 70 ? 6.775 0.464 4.225 1.00 91.81 70 LEU A CA 1
ATOM 528 C C . LEU A 1 70 ? 8.025 -0.314 3.812 1.00 91.81 70 LEU A C 1
ATOM 530 O O . LEU A 1 70 ? 7.915 -1.305 3.084 1.00 91.81 70 LEU A O 1
ATOM 534 N N . LEU A 1 71 ? 9.190 0.147 4.270 1.00 90.81 71 LEU A N 1
ATOM 535 C CA . LEU A 1 71 ? 10.476 -0.505 4.041 1.00 90.81 71 LEU A CA 1
ATOM 536 C C . LEU A 1 71 ? 10.549 -1.849 4.774 1.00 90.81 71 LEU A C 1
ATOM 538 O O . LEU A 1 71 ? 10.353 -1.923 5.988 1.00 90.81 71 LEU A O 1
ATOM 542 N N . CYS A 1 72 ? 10.875 -2.902 4.034 1.00 89.19 72 CYS A N 1
ATOM 543 C CA . CYS A 1 72 ? 10.903 -4.272 4.517 1.00 89.19 72 CYS A CA 1
ATOM 544 C C . CYS A 1 72 ? 12.240 -4.955 4.228 1.00 89.19 72 CYS A C 1
ATOM 546 O O . CYS A 1 72 ? 12.875 -4.729 3.197 1.00 89.19 72 CYS A O 1
ATOM 548 N N . ALA A 1 73 ? 12.644 -5.848 5.126 1.00 88.75 73 ALA A N 1
ATOM 549 C CA . ALA A 1 73 ? 13.697 -6.813 4.845 1.00 88.75 73 ALA A CA 1
ATOM 550 C C . ALA A 1 73 ? 13.156 -7.980 3.996 1.00 88.75 73 ALA A C 1
ATOM 552 O O . ALA A 1 73 ? 11.947 -8.147 3.841 1.00 88.75 73 ALA A O 1
ATOM 553 N N . ASP A 1 74 ? 14.058 -8.786 3.439 1.00 87.69 74 ASP A N 1
ATOM 554 C CA . ASP A 1 74 ? 13.685 -10.032 2.761 1.00 87.69 74 ASP A CA 1
ATOM 555 C C . ASP A 1 74 ? 13.062 -11.013 3.775 1.00 87.69 74 ASP A C 1
ATOM 557 O O . ASP A 1 74 ? 13.437 -10.990 4.950 1.00 87.69 74 ASP A O 1
ATOM 561 N N . GLY A 1 75 ? 12.131 -11.866 3.345 1.00 84.69 75 GLY A N 1
ATOM 562 C CA . GLY A 1 75 ? 11.469 -12.809 4.257 1.00 84.69 75 GLY A CA 1
ATOM 563 C C . GLY A 1 75 ? 10.388 -12.202 5.173 1.00 84.69 75 GLY A C 1
ATOM 564 O O . GLY A 1 75 ? 10.117 -12.753 6.233 1.00 84.69 75 GLY A O 1
ATOM 565 N N . CYS A 1 76 ? 9.824 -11.034 4.838 1.00 85.44 76 CYS A N 1
ATOM 566 C CA . CYS A 1 76 ? 8.936 -10.258 5.727 1.00 85.44 76 CYS A CA 1
ATOM 567 C C . CYS A 1 76 ? 7.426 -10.531 5.583 1.00 85.44 76 CYS A C 1
ATOM 569 O O . CYS A 1 76 ? 6.631 -9.915 6.302 1.00 85.44 76 CYS A O 1
ATOM 571 N N . CYS A 1 77 ? 7.032 -11.368 4.624 1.00 87.25 77 CYS A N 1
ATOM 572 C CA . CYS A 1 77 ? 5.642 -11.638 4.253 1.00 87.25 77 CYS A CA 1
ATOM 573 C C . CYS A 1 77 ? 5.395 -13.150 4.138 1.00 87.25 77 CYS A C 1
ATOM 575 O O . CYS A 1 77 ? 6.148 -13.938 4.710 1.00 87.25 77 CYS A O 1
ATOM 577 N N . MET A 1 78 ? 4.384 -13.576 3.364 1.00 90.00 78 MET A N 1
ATOM 578 C CA . MET A 1 78 ? 4.140 -15.000 3.096 1.00 90.00 78 MET A CA 1
ATOM 579 C C . MET A 1 78 ? 5.394 -15.718 2.574 1.00 90.00 78 MET A C 1
ATOM 581 O O . MET A 1 78 ? 5.599 -16.902 2.841 1.00 90.00 78 MET A O 1
ATOM 585 N N . ILE A 1 79 ? 6.228 -15.003 1.818 1.00 88.56 79 ILE A N 1
ATOM 586 C CA . ILE A 1 79 ? 7.553 -15.466 1.427 1.00 88.56 79 ILE A CA 1
ATOM 587 C C . ILE A 1 79 ? 8.500 -15.199 2.602 1.00 88.56 79 ILE A C 1
ATOM 589 O O . ILE A 1 79 ? 8.991 -14.085 2.762 1.00 88.56 79 ILE A O 1
ATOM 593 N N . ASP A 1 80 ? 8.768 -16.238 3.391 1.00 85.94 80 ASP A N 1
ATOM 594 C CA . ASP A 1 80 ? 9.603 -16.238 4.605 1.00 85.94 80 ASP A CA 1
ATOM 595 C C . ASP A 1 80 ? 11.086 -16.565 4.332 1.00 85.94 80 ASP A C 1
ATOM 597 O O . ASP A 1 80 ? 11.896 -16.749 5.241 1.00 85.94 80 ASP A O 1
ATOM 601 N N . ARG A 1 81 ? 11.467 -16.646 3.052 1.00 85.69 81 ARG A N 1
ATOM 602 C CA . ARG A 1 81 ? 12.828 -16.951 2.591 1.00 85.69 81 ARG A CA 1
ATOM 603 C C . ARG A 1 81 ? 13.394 -15.816 1.758 1.00 85.69 81 ARG A C 1
ATOM 605 O O . ARG A 1 81 ? 12.664 -15.021 1.179 1.00 85.69 81 ARG A O 1
ATOM 612 N N . ARG A 1 82 ? 14.723 -15.801 1.636 1.00 87.31 82 ARG A N 1
ATOM 613 C CA . ARG A 1 82 ? 15.451 -14.832 0.814 1.00 87.31 82 ARG A CA 1
ATOM 614 C C . ARG A 1 82 ? 15.130 -15.024 -0.673 1.00 87.31 82 ARG A C 1
ATOM 616 O O . ARG A 1 82 ? 15.705 -15.903 -1.313 1.00 87.31 82 ARG A O 1
ATOM 623 N N . MET A 1 83 ? 14.233 -14.197 -1.200 1.00 90.06 83 MET A N 1
ATOM 624 C CA . MET A 1 83 ? 13.759 -14.245 -2.590 1.00 90.06 83 MET A CA 1
ATOM 625 C C . MET A 1 83 ? 13.941 -12.908 -3.321 1.00 90.06 83 MET A C 1
ATOM 627 O O . MET A 1 83 ? 13.458 -12.751 -4.440 1.00 90.06 83 MET A O 1
ATOM 631 N N . GLY A 1 84 ? 14.641 -11.944 -2.715 1.00 86.81 84 GLY A N 1
ATOM 632 C CA . GLY A 1 84 ? 14.812 -10.611 -3.290 1.00 86.81 84 GLY A CA 1
ATOM 633 C C . GLY A 1 84 ? 13.587 -9.716 -3.101 1.00 86.81 84 GLY A C 1
ATOM 634 O O . GLY A 1 84 ? 13.407 -8.770 -3.862 1.00 86.81 84 GLY A O 1
ATOM 635 N N . VAL A 1 85 ? 12.745 -9.992 -2.096 1.00 88.19 85 VAL A N 1
ATOM 636 C CA . VAL A 1 85 ? 11.546 -9.186 -1.787 1.00 88.19 85 VAL A CA 1
ATOM 637 C C . VAL A 1 85 ? 11.816 -8.075 -0.761 1.00 88.19 85 VAL A C 1
ATOM 639 O O . VAL A 1 85 ? 10.889 -7.509 -0.190 1.00 88.19 85 VAL A O 1
ATOM 642 N N . TYR A 1 86 ? 13.086 -7.737 -0.521 1.00 90.69 86 TYR A N 1
ATOM 643 C CA . TYR A 1 86 ? 13.483 -6.605 0.323 1.00 90.69 86 TYR A CA 1
ATOM 644 C C . TYR A 1 86 ? 13.132 -5.260 -0.333 1.00 90.69 86 TYR A C 1
ATOM 646 O O . TYR A 1 86 ? 12.998 -5.173 -1.547 1.00 90.69 86 TYR A O 1
ATOM 654 N N . GLY A 1 87 ? 13.038 -4.179 0.438 1.00 91.81 87 GLY A N 1
ATOM 655 C CA . GLY A 1 87 ? 12.638 -2.867 -0.075 1.00 91.81 87 GLY A CA 1
ATOM 656 C C . GLY A 1 87 ? 11.144 -2.650 0.128 1.00 91.81 87 GLY A C 1
ATOM 657 O O . GLY A 1 87 ? 10.692 -2.585 1.268 1.00 91.81 87 GLY A O 1
ATOM 658 N N . TYR A 1 88 ? 10.374 -2.550 -0.955 1.00 93.88 88 TYR A N 1
ATOM 659 C CA . TYR A 1 88 ? 8.957 -2.193 -0.899 1.00 93.88 88 TYR A CA 1
ATOM 660 C C . TYR A 1 88 ? 8.093 -3.219 -1.656 1.00 93.88 88 TYR A C 1
ATOM 662 O O . TYR A 1 88 ? 7.510 -2.917 -2.698 1.00 93.88 88 TYR A O 1
ATOM 670 N N . PRO A 1 89 ? 7.988 -4.462 -1.156 1.00 94.69 89 PRO A N 1
ATOM 671 C CA . PRO A 1 89 ? 7.264 -5.514 -1.859 1.00 94.69 89 PRO A CA 1
ATOM 672 C C . PRO A 1 89 ? 5.762 -5.213 -1.926 1.00 94.69 89 PRO A C 1
ATOM 674 O O . PRO A 1 89 ? 5.146 -4.858 -0.915 1.00 94.69 89 PRO A O 1
ATOM 677 N N . ILE A 1 90 ? 5.156 -5.400 -3.105 1.00 95.75 90 ILE A N 1
ATOM 678 C CA . ILE A 1 90 ? 3.738 -5.097 -3.369 1.00 95.75 90 ILE A CA 1
ATOM 679 C C . ILE A 1 90 ? 2.786 -5.809 -2.404 1.00 95.75 90 ILE A C 1
ATOM 681 O O . ILE A 1 90 ? 1.771 -5.233 -2.021 1.00 95.75 90 ILE A O 1
ATOM 685 N N . GLU A 1 91 ? 3.125 -7.025 -1.971 1.00 95.19 91 GLU A N 1
ATOM 686 C CA . GLU A 1 91 ? 2.334 -7.798 -1.011 1.00 95.19 91 GLU A CA 1
ATOM 687 C C . GLU A 1 91 ? 2.169 -7.039 0.311 1.00 95.19 91 GLU A C 1
ATOM 689 O O . GLU A 1 91 ? 1.044 -6.792 0.751 1.00 95.19 91 GLU A O 1
ATOM 694 N N . ILE A 1 92 ? 3.277 -6.571 0.895 1.00 94.62 92 ILE A N 1
ATOM 695 C CA . ILE A 1 92 ? 3.239 -5.778 2.125 1.00 94.62 92 ILE A CA 1
ATOM 696 C C . ILE A 1 92 ? 2.534 -4.445 1.892 1.00 94.62 92 ILE A C 1
ATOM 698 O O . ILE A 1 92 ? 1.716 -4.048 2.718 1.00 94.62 92 ILE A O 1
ATOM 702 N N . GLN A 1 93 ? 2.788 -3.762 0.770 1.00 95.69 93 GLN A N 1
ATOM 703 C CA . GLN A 1 93 ? 2.145 -2.469 0.509 1.00 95.69 93 GLN A CA 1
ATOM 704 C C . GLN A 1 93 ? 0.621 -2.606 0.362 1.00 95.69 93 GLN A C 1
ATOM 706 O O . GLN A 1 93 ? -0.133 -1.772 0.871 1.00 95.69 93 GLN A O 1
ATOM 711 N N . ALA A 1 94 ? 0.151 -3.679 -0.279 1.00 96.94 94 ALA A N 1
ATOM 712 C CA . ALA A 1 94 ? -1.268 -3.984 -0.417 1.00 96.94 94 ALA A CA 1
ATOM 713 C C . ALA A 1 94 ? -1.911 -4.349 0.932 1.00 96.94 94 ALA A C 1
ATOM 715 O O . ALA A 1 94 ? -2.975 -3.813 1.266 1.00 96.94 94 ALA A O 1
ATOM 716 N N . LEU A 1 95 ? -1.257 -5.201 1.733 1.00 96.69 95 LEU A N 1
ATOM 717 C CA . LEU A 1 95 ? -1.710 -5.548 3.084 1.00 96.69 95 LEU A CA 1
ATOM 718 C C . LEU A 1 95 ? -1.746 -4.320 3.997 1.00 96.69 95 LEU A C 1
ATOM 720 O O . LEU A 1 95 ? -2.728 -4.115 4.710 1.00 96.69 95 LEU A O 1
ATOM 724 N N . PHE A 1 96 ? -0.730 -3.461 3.922 1.00 96.19 96 PHE A N 1
ATOM 725 C CA . PHE A 1 96 ? -0.663 -2.218 4.677 1.00 96.19 96 PHE A CA 1
ATOM 726 C C . PHE A 1 96 ? -1.804 -1.272 4.291 1.00 96.19 96 PHE A C 1
ATOM 728 O O . PHE A 1 96 ? -2.540 -0.798 5.159 1.00 96.19 96 PHE A O 1
ATOM 735 N N . PHE A 1 97 ? -2.027 -1.054 2.990 1.00 97.12 97 PHE A N 1
ATOM 736 C CA . PHE A 1 97 ? -3.142 -0.243 2.497 1.00 97.12 97 PHE A CA 1
ATOM 737 C C . PHE A 1 97 ? -4.497 -0.779 2.988 1.00 97.12 97 PHE A C 1
ATOM 739 O O . PHE A 1 97 ? -5.353 -0.014 3.446 1.00 97.12 97 PHE A O 1
ATOM 746 N N . MET A 1 98 ? -4.693 -2.098 2.939 1.00 97.56 98 MET A N 1
ATOM 747 C CA . MET A 1 98 ? -5.904 -2.754 3.430 1.00 97.56 98 MET A CA 1
ATOM 748 C C . MET A 1 98 ? -6.071 -2.595 4.948 1.00 97.56 98 MET A C 1
ATOM 750 O O . MET A 1 98 ? -7.163 -2.239 5.403 1.00 97.56 98 MET A O 1
ATOM 754 N N . ALA A 1 99 ? -5.011 -2.817 5.726 1.00 97.12 99 ALA A N 1
ATOM 755 C CA . ALA A 1 99 ? -5.025 -2.697 7.179 1.00 97.12 99 ALA A CA 1
ATOM 756 C C . ALA A 1 99 ? -5.355 -1.267 7.624 1.00 97.12 99 ALA A C 1
ATOM 758 O O . ALA A 1 99 ? -6.211 -1.085 8.487 1.00 97.12 99 ALA A O 1
ATOM 759 N N . LEU A 1 100 ? -4.775 -0.251 6.975 1.00 97.25 100 LEU A N 1
ATOM 760 C CA . LEU A 1 100 ? -5.094 1.158 7.222 1.00 97.25 100 LEU A CA 1
ATOM 761 C C . LEU A 1 100 ? -6.580 1.464 6.970 1.00 97.25 100 LEU A C 1
ATOM 763 O O . LEU A 1 100 ? -7.238 2.093 7.801 1.00 97.25 100 LEU A O 1
ATOM 767 N N . ARG A 1 101 ? -7.148 0.978 5.857 1.00 97.75 101 ARG A N 1
ATOM 768 C CA . ARG A 1 101 ? -8.585 1.147 5.570 1.00 97.75 101 ARG A CA 1
ATOM 769 C C . ARG A 1 101 ? -9.475 0.433 6.584 1.00 97.75 101 ARG A C 1
ATOM 771 O O . ARG A 1 101 ? -10.534 0.951 6.928 1.00 97.75 101 ARG A O 1
ATOM 778 N N . CYS A 1 102 ? -9.066 -0.745 7.048 1.00 97.62 102 CYS A N 1
ATOM 779 C CA . CYS A 1 102 ? -9.793 -1.485 8.075 1.00 97.62 102 CYS A CA 1
ATOM 780 C C . CYS A 1 102 ? -9.730 -0.766 9.426 1.00 97.62 102 CYS A C 1
ATOM 782 O O . CYS A 1 102 ? -10.764 -0.608 10.070 1.00 97.62 102 CYS A O 1
ATOM 784 N N . ALA A 1 103 ? -8.554 -0.267 9.810 1.00 96.81 103 ALA A N 1
ATOM 785 C CA . ALA A 1 103 ? -8.341 0.470 11.048 1.00 96.81 103 ALA A CA 1
ATOM 786 C C . ALA A 1 103 ? -9.218 1.726 11.144 1.00 96.81 103 ALA A C 1
ATOM 788 O O . ALA A 1 103 ? -9.824 1.947 12.188 1.00 96.81 103 ALA A O 1
ATOM 789 N N . LEU A 1 104 ? -9.383 2.489 10.053 1.00 96.06 104 LEU A N 1
ATOM 790 C CA . LEU A 1 104 ? -10.299 3.644 10.024 1.00 96.06 104 LEU A CA 1
ATOM 791 C C . LEU A 1 104 ? -11.740 3.295 10.418 1.00 96.06 104 LEU A C 1
ATOM 793 O O . LEU A 1 104 ? -12.455 4.144 10.940 1.00 96.06 104 LEU A O 1
ATOM 797 N N . LEU A 1 105 ? -12.177 2.063 10.148 1.00 95.44 105 LEU A N 1
ATOM 798 C CA . LEU A 1 105 ? -13.532 1.599 10.446 1.00 95.44 105 LEU A CA 1
ATOM 799 C C . LEU A 1 105 ? -13.662 0.965 11.836 1.00 95.44 105 LEU A C 1
ATOM 801 O O . LEU A 1 105 ? -14.785 0.749 12.282 1.00 95.44 105 LEU A O 1
ATOM 805 N N . LEU A 1 106 ? -12.545 0.602 12.471 1.00 96.31 106 LEU A N 1
ATOM 806 C CA . LEU A 1 106 ? -12.512 -0.129 13.741 1.00 96.31 106 LEU A CA 1
ATOM 807 C C . LEU A 1 106 ? -12.055 0.739 14.920 1.00 96.31 106 LEU A C 1
ATOM 809 O O . LEU A 1 106 ? -12.387 0.430 16.063 1.00 96.31 106 LEU A O 1
ATOM 813 N N . LEU A 1 107 ? -11.280 1.797 14.674 1.00 95.69 107 LEU A N 1
ATOM 814 C CA . LEU A 1 107 ? -10.789 2.685 15.724 1.00 95.69 107 LEU A CA 1
ATOM 815 C C . LEU A 1 107 ? -11.923 3.514 16.330 1.00 95.69 107 LEU A C 1
ATOM 817 O O . LEU A 1 107 ? -12.721 4.140 15.622 1.00 95.69 107 LEU A O 1
ATOM 821 N N . LYS A 1 108 ? -11.947 3.566 17.665 1.00 92.88 108 LYS A N 1
ATOM 822 C CA . LYS A 1 108 ? -12.810 4.494 18.400 1.00 92.88 108 LYS A CA 1
ATOM 823 C C . LYS A 1 108 ? -12.404 5.939 18.112 1.00 92.88 108 LYS A C 1
ATOM 825 O O . LYS A 1 108 ? -11.240 6.228 17.874 1.00 92.88 108 LYS A O 1
ATOM 830 N N . GLN A 1 109 ? -13.378 6.843 18.156 1.00 90.56 109 GLN A N 1
ATOM 831 C CA . GLN A 1 109 ? -13.191 8.280 17.909 1.00 90.56 109 GLN A CA 1
ATOM 832 C C . GLN A 1 109 ? -12.904 9.053 19.210 1.00 90.56 109 GLN A C 1
ATOM 834 O O . GLN A 1 109 ? -13.449 10.134 19.438 1.00 90.56 109 GLN A O 1
ATOM 839 N N . ASP A 1 110 ? -12.095 8.466 20.095 1.00 91.69 110 ASP A N 1
ATOM 840 C CA . ASP A 1 110 ? -11.524 9.158 21.253 1.00 91.69 110 ASP A CA 1
ATOM 841 C C . ASP A 1 110 ? -10.356 10.064 20.820 1.00 91.69 110 ASP A C 1
ATOM 843 O O . ASP A 1 110 ? -9.982 10.082 19.649 1.00 91.69 110 ASP A O 1
ATOM 847 N N . GLU A 1 111 ? -9.796 10.857 21.738 1.00 88.44 111 GLU A N 1
ATOM 848 C CA . GLU A 1 111 ? -8.738 11.825 21.397 1.00 88.44 111 GLU A CA 1
ATOM 849 C C . GLU A 1 111 ? -7.517 11.156 20.740 1.00 88.44 111 GLU A C 1
ATOM 851 O O . GLU A 1 111 ? -7.074 11.602 19.684 1.00 88.44 111 GLU A O 1
ATOM 856 N N . GLU A 1 112 ? -7.042 10.025 21.280 1.00 88.50 112 GLU A N 1
ATOM 857 C CA . GLU A 1 112 ? -5.972 9.236 20.645 1.00 88.50 112 GLU A CA 1
ATOM 858 C C . GLU A 1 112 ? -6.398 8.692 19.272 1.00 88.50 112 GLU A C 1
ATOM 860 O O . GLU A 1 112 ? -5.636 8.734 18.306 1.00 88.50 112 GLU A O 1
ATOM 865 N N . GLY A 1 113 ? -7.624 8.174 19.156 1.00 89.19 113 GLY A N 1
ATOM 866 C CA . GLY A 1 113 ? -8.145 7.627 17.909 1.00 89.19 113 GLY A CA 1
ATOM 867 C C . GLY A 1 113 ? -8.241 8.658 16.787 1.00 89.19 113 GLY A C 1
ATOM 868 O O . GLY A 1 113 ? -7.906 8.337 15.646 1.00 89.19 113 GLY A O 1
ATOM 869 N N . LYS A 1 114 ? -8.620 9.903 17.098 1.00 93.00 114 LYS A N 1
ATOM 870 C CA . LYS A 1 114 ? -8.664 11.005 16.122 1.00 93.00 114 LYS A CA 1
ATOM 871 C C . LYS A 1 114 ? -7.281 11.301 15.536 1.00 93.00 114 LYS A C 1
ATOM 873 O O . LYS A 1 114 ? -7.165 11.436 14.318 1.00 93.00 114 LYS A O 1
ATOM 878 N N . GLU A 1 115 ? -6.233 11.314 16.363 1.00 93.38 115 GLU A N 1
ATOM 879 C CA . GLU A 1 115 ? -4.854 11.501 15.889 1.00 93.38 115 GLU A CA 1
ATOM 880 C C . GLU A 1 115 ? -4.445 10.389 14.906 1.00 93.38 115 GLU A C 1
ATOM 882 O O . GLU A 1 115 ? -3.928 10.658 13.814 1.00 93.38 115 GLU A O 1
ATOM 887 N N . PHE A 1 116 ? -4.736 9.127 15.246 1.00 94.31 116 PHE A N 1
ATOM 888 C CA . PHE A 1 116 ? -4.480 8.006 14.339 1.00 94.31 116 PHE A CA 1
ATOM 889 C C . PHE A 1 116 ? -5.274 8.133 13.039 1.00 94.31 116 PHE A C 1
ATOM 891 O O . PHE A 1 116 ? -4.709 7.907 11.971 1.00 94.31 116 PHE A O 1
ATOM 898 N N . VAL A 1 117 ? -6.551 8.517 13.094 1.00 95.00 117 VAL A N 1
ATOM 899 C CA . VAL A 1 117 ? -7.395 8.699 11.903 1.00 95.00 117 VAL A CA 1
ATOM 900 C C . VAL A 1 117 ? -6.795 9.733 10.948 1.00 95.00 117 VAL A C 1
ATOM 902 O O . VAL A 1 117 ? -6.734 9.482 9.738 1.00 95.00 117 VAL A O 1
ATOM 905 N N . GLU A 1 118 ? -6.287 10.856 11.457 1.00 94.56 118 GLU A N 1
ATOM 906 C CA . GLU A 1 118 ? -5.621 11.867 10.630 1.00 94.56 118 GLU A CA 1
ATOM 907 C C . GLU A 1 118 ? -4.342 11.330 9.975 1.00 94.56 118 GLU A C 1
ATOM 909 O O . GLU A 1 118 ? -4.145 11.485 8.762 1.00 94.56 118 GLU A O 1
ATOM 914 N N . ARG A 1 119 ? -3.485 10.658 10.754 1.00 95.12 119 ARG A N 1
ATOM 915 C CA . ARG A 1 119 ? -2.232 10.059 10.261 1.00 95.12 119 ARG A CA 1
ATOM 916 C C . ARG A 1 119 ? -2.499 8.975 9.217 1.00 95.12 119 ARG A C 1
ATOM 918 O O . ARG A 1 119 ? -1.860 8.972 8.162 1.00 95.12 119 ARG A O 1
ATOM 925 N N . ILE A 1 120 ? -3.478 8.104 9.470 1.00 96.19 120 ILE A N 1
ATOM 926 C CA . ILE A 1 120 ? -3.912 7.060 8.538 1.00 96.19 120 ILE A CA 1
ATOM 927 C C . ILE A 1 120 ? -4.425 7.689 7.241 1.00 96.19 120 ILE A C 1
ATOM 929 O O . ILE A 1 120 ? -4.027 7.260 6.161 1.00 96.19 120 ILE A O 1
ATOM 933 N N . THR A 1 121 ? -5.270 8.718 7.323 1.00 96.31 121 THR A N 1
ATOM 934 C CA . THR A 1 121 ? -5.857 9.362 6.137 1.00 96.31 121 THR A CA 1
ATOM 935 C C . THR A 1 121 ? -4.782 9.999 5.256 1.00 96.31 121 THR A C 1
ATOM 937 O O . THR A 1 121 ? -4.752 9.758 4.046 1.00 96.31 121 THR A O 1
ATOM 940 N N . LYS A 1 122 ? -3.842 10.742 5.857 1.00 95.69 122 LYS A N 1
ATOM 941 C CA . LYS A 1 122 ? -2.691 11.313 5.138 1.00 95.69 122 LYS A CA 1
ATOM 942 C C . LYS A 1 122 ? -1.857 10.220 4.466 1.00 95.69 122 LYS A C 1
ATOM 944 O O . LYS A 1 122 ? -1.539 10.332 3.279 1.00 95.69 122 LYS A O 1
ATOM 949 N N . ARG A 1 123 ? -1.548 9.139 5.194 1.00 95.50 123 ARG A N 1
ATOM 950 C CA . ARG A 1 123 ? -0.765 8.017 4.661 1.00 95.50 123 ARG A CA 1
ATOM 951 C C . ARG A 1 123 ? -1.491 7.290 3.528 1.00 95.50 123 ARG A C 1
ATOM 953 O O . ARG A 1 123 ? -0.861 7.001 2.518 1.00 95.50 123 ARG A O 1
ATOM 960 N N . LEU A 1 124 ? -2.795 7.043 3.649 1.00 96.69 124 LEU A N 1
ATOM 961 C CA . LEU A 1 124 ? -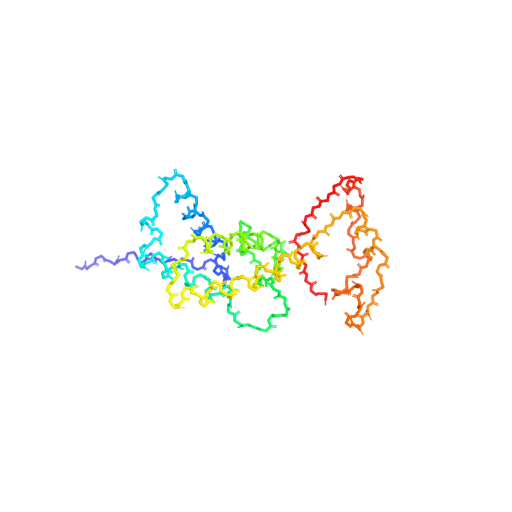3.604 6.394 2.611 1.00 96.69 124 LEU A CA 1
ATOM 962 C C . LEU A 1 124 ? -3.636 7.197 1.310 1.00 96.69 124 LEU A C 1
ATOM 964 O O . LEU A 1 124 ? -3.534 6.604 0.236 1.00 96.69 124 LEU A O 1
ATOM 968 N N . HIS A 1 125 ? -3.749 8.526 1.386 1.00 96.44 125 HIS A N 1
ATOM 969 C CA . HIS A 1 125 ? -3.675 9.381 0.199 1.00 96.44 125 HIS A CA 1
ATOM 970 C C . HIS A 1 125 ? -2.308 9.277 -0.487 1.00 96.44 125 HIS A C 1
ATOM 972 O O . HIS A 1 125 ? -2.249 9.029 -1.694 1.00 96.44 125 HIS A O 1
ATOM 978 N N . ALA A 1 126 ? -1.219 9.400 0.277 1.00 95.44 126 ALA A N 1
ATOM 979 C CA . ALA A 1 126 ? 0.133 9.297 -0.264 1.00 95.44 126 ALA A CA 1
ATOM 980 C C . ALA A 1 126 ? 0.410 7.905 -0.863 1.00 95.44 126 ALA A C 1
ATOM 982 O O . ALA A 1 126 ? 0.918 7.803 -1.980 1.00 95.44 126 ALA A O 1
ATOM 983 N N . LEU A 1 127 ? 0.009 6.836 -0.166 1.00 95.56 127 LEU A N 1
ATOM 984 C CA . LEU A 1 127 ? 0.187 5.455 -0.610 1.00 95.56 127 LEU A CA 1
ATOM 985 C C . LEU A 1 127 ? -0.657 5.149 -1.856 1.00 95.56 127 LEU A C 1
ATOM 987 O O . LEU A 1 127 ? -0.143 4.582 -2.815 1.00 95.56 127 LEU A O 1
ATOM 991 N N . SER A 1 128 ? -1.918 5.597 -1.904 1.00 96.12 128 SER A N 1
ATOM 992 C CA . SER A 1 128 ? -2.771 5.430 -3.088 1.00 96.12 128 SER A CA 1
ATOM 993 C C . SER A 1 128 ? -2.186 6.123 -4.316 1.00 96.12 128 SER A C 1
ATOM 995 O O . SER A 1 128 ? -2.258 5.570 -5.413 1.00 96.12 128 SER A O 1
ATOM 997 N N . PHE A 1 129 ? -1.653 7.337 -4.157 1.00 95.56 129 PHE A N 1
ATOM 998 C CA . PHE A 1 129 ? -1.004 8.048 -5.255 1.00 95.56 129 PHE A CA 1
ATOM 999 C C . PHE A 1 129 ? 0.257 7.308 -5.711 1.00 95.56 129 PHE A C 1
ATOM 1001 O O . PHE A 1 129 ? 0.424 7.060 -6.905 1.00 95.56 129 PHE A O 1
ATOM 1008 N N . HIS A 1 130 ? 1.108 6.910 -4.765 1.00 94.75 130 HIS A N 1
ATOM 1009 C CA . HIS A 1 130 ? 2.381 6.258 -5.049 1.00 94.75 130 HIS A CA 1
ATOM 1010 C C . HIS A 1 130 ? 2.194 4.893 -5.732 1.00 94.75 130 HIS A C 1
ATOM 1012 O O . HIS A 1 130 ? 2.778 4.653 -6.785 1.00 94.75 130 HIS A O 1
ATOM 1018 N N . MET A 1 131 ? 1.314 4.032 -5.209 1.00 95.00 131 MET A N 1
ATOM 1019 C CA . MET A 1 131 ? 1.045 2.716 -5.802 1.00 95.00 131 MET A CA 1
ATOM 1020 C C . MET A 1 131 ? 0.477 2.837 -7.221 1.00 95.00 131 MET A C 1
ATOM 1022 O O . MET A 1 131 ? 0.959 2.185 -8.141 1.00 95.00 131 MET A O 1
ATOM 1026 N N . ARG A 1 132 ? -0.514 3.708 -7.442 1.00 95.12 132 ARG A N 1
ATOM 1027 C CA . ARG A 1 132 ? -1.127 3.861 -8.774 1.00 95.12 132 ARG A CA 1
ATOM 1028 C C . ARG A 1 132 ? -0.199 4.506 -9.799 1.00 95.12 132 ARG A C 1
ATOM 1030 O O . ARG A 1 132 ? -0.339 4.213 -10.977 1.00 95.12 132 ARG A O 1
ATOM 1037 N N . SER A 1 133 ? 0.701 5.385 -9.361 1.00 93.31 133 SER A N 1
ATOM 1038 C CA . SER A 1 133 ? 1.586 6.120 -10.273 1.00 93.31 133 SER A CA 1
ATOM 1039 C C . SER A 1 133 ? 2.863 5.357 -10.604 1.00 93.31 133 SER A C 1
ATOM 1041 O O . SER A 1 133 ? 3.377 5.523 -11.702 1.00 93.31 133 SER A O 1
ATOM 1043 N N . TYR A 1 134 ? 3.384 4.561 -9.664 1.00 93.50 134 TYR A N 1
ATOM 1044 C CA . TYR A 1 134 ? 4.717 3.965 -9.795 1.00 93.50 134 TYR A CA 1
ATOM 1045 C C . TYR A 1 134 ? 4.730 2.439 -9.796 1.00 93.50 134 TYR A C 1
ATOM 1047 O O . TYR A 1 134 ? 5.645 1.868 -10.372 1.00 93.50 134 TYR A O 1
ATOM 1055 N N . TYR A 1 135 ? 3.742 1.769 -9.189 1.00 95.44 135 TYR A N 1
ATOM 1056 C CA . TYR A 1 135 ? 3.687 0.302 -9.220 1.00 95.44 135 TYR A CA 1
ATOM 1057 C C . TYR A 1 135 ? 2.894 -0.226 -10.414 1.00 95.44 135 TYR A C 1
ATOM 1059 O O . TYR A 1 135 ? 3.072 -1.374 -10.804 1.00 95.44 135 TYR A O 1
ATOM 1067 N N . TRP A 1 136 ? 1.966 0.557 -10.962 1.00 95.88 136 TRP A N 1
ATOM 1068 C CA . TRP A 1 136 ? 1.151 0.100 -12.082 1.00 95.88 136 TRP A CA 1
ATOM 1069 C C . TRP A 1 136 ? 1.982 0.018 -13.362 1.00 95.88 136 TRP A C 1
ATOM 1071 O O . TRP A 1 136 ? 2.578 1.013 -13.776 1.00 95.88 136 TRP A O 1
ATOM 1081 N N . ILE A 1 137 ? 1.962 -1.145 -14.010 1.00 95.19 137 ILE A N 1
ATOM 1082 C CA . ILE A 1 137 ? 2.545 -1.345 -15.329 1.00 95.19 137 ILE A CA 1
ATOM 1083 C C . ILE A 1 137 ? 1.495 -1.892 -16.294 1.00 95.19 137 ILE A C 1
ATOM 1085 O O . ILE A 1 137 ? 0.790 -2.860 -16.014 1.00 95.19 137 ILE A O 1
ATOM 1089 N N . ASP A 1 138 ? 1.407 -1.248 -17.447 1.00 95.81 138 ASP A N 1
ATOM 1090 C CA . ASP A 1 138 ? 0.686 -1.706 -18.626 1.00 95.81 138 ASP A CA 1
ATOM 1091 C C . ASP A 1 138 ? 1.591 -1.523 -19.851 1.00 95.81 138 ASP A C 1
ATOM 1093 O O . ASP A 1 138 ? 2.705 -0.999 -19.743 1.00 95.81 138 ASP A O 1
ATOM 1097 N N . LEU A 1 139 ? 1.129 -1.940 -21.031 1.00 94.00 139 LEU A N 1
ATOM 1098 C CA . LEU A 1 139 ? 1.921 -1.835 -22.258 1.00 94.00 139 LEU A CA 1
ATOM 1099 C C . LEU A 1 139 ? 2.359 -0.394 -22.571 1.00 94.00 139 LEU A C 1
ATOM 1101 O O . LEU A 1 139 ? 3.436 -0.183 -23.128 1.00 94.00 139 LEU A O 1
ATOM 1105 N N . LYS A 1 140 ? 1.551 0.612 -22.221 1.00 93.44 140 LYS A N 1
ATOM 1106 C CA . LYS A 1 140 ? 1.917 2.013 -22.440 1.00 93.44 140 LYS A CA 1
ATOM 1107 C C . LYS A 1 140 ? 3.054 2.410 -21.498 1.00 93.44 140 LYS A C 1
ATOM 1109 O O . LYS A 1 140 ? 4.075 2.897 -21.972 1.00 93.44 140 LYS A O 1
ATOM 1114 N N . GLN A 1 141 ? 2.902 2.139 -20.204 1.00 92.56 141 GLN A N 1
ATOM 1115 C CA . GLN A 1 141 ? 3.922 2.453 -19.204 1.00 92.56 141 GLN A CA 1
ATOM 1116 C C . GLN A 1 141 ? 5.230 1.703 -19.463 1.00 92.56 141 GLN A C 1
ATOM 1118 O O . GLN A 1 141 ? 6.300 2.290 -19.352 1.00 92.56 141 GLN A O 1
ATOM 1123 N N . LEU A 1 142 ? 5.166 0.434 -19.875 1.00 93.25 142 LEU A N 1
ATOM 1124 C CA . LEU A 1 142 ? 6.355 -0.339 -20.234 1.00 93.25 142 LEU A CA 1
ATOM 1125 C C . LEU A 1 142 ? 7.116 0.302 -21.408 1.00 93.25 142 LEU A C 1
ATOM 1127 O O . LEU A 1 142 ? 8.338 0.421 -21.353 1.00 93.25 142 LEU A O 1
ATOM 1131 N N . ASN A 1 143 ? 6.402 0.767 -22.439 1.00 91.69 143 ASN A N 1
ATOM 1132 C CA . ASN A 1 143 ? 7.006 1.486 -23.566 1.00 91.69 143 ASN A CA 1
ATOM 1133 C C . ASN A 1 143 ? 7.617 2.834 -23.155 1.00 91.69 143 ASN A C 1
ATOM 1135 O O . ASN A 1 143 ? 8.636 3.239 -23.717 1.00 91.69 143 ASN A O 1
ATOM 1139 N N . ASP A 1 144 ? 6.997 3.529 -22.200 1.00 91.94 144 ASP A N 1
ATOM 1140 C CA . ASP A 1 144 ? 7.521 4.784 -21.661 1.00 91.94 144 ASP A CA 1
ATOM 1141 C C . ASP A 1 144 ? 8.809 4.528 -20.854 1.00 91.94 144 ASP A C 1
ATOM 1143 O O . ASP A 1 144 ? 9.813 5.200 -21.097 1.00 91.94 144 ASP A O 1
ATOM 1147 N N . ILE A 1 145 ? 8.832 3.497 -19.995 1.00 90.94 145 ILE A N 1
ATOM 1148 C CA . ILE A 1 145 ? 10.020 3.079 -19.222 1.00 90.94 145 ILE A CA 1
ATOM 1149 C C . ILE A 1 145 ? 11.163 2.655 -20.148 1.00 90.94 145 ILE A C 1
ATOM 1151 O O . ILE A 1 145 ? 12.307 3.052 -19.936 1.00 90.94 145 ILE A O 1
ATOM 1155 N N . TYR A 1 146 ? 10.867 1.907 -21.215 1.00 89.50 146 TYR A N 1
ATOM 1156 C CA . TYR A 1 146 ? 11.868 1.499 -22.206 1.00 89.50 146 TYR A CA 1
ATOM 1157 C C . TYR A 1 146 ? 12.561 2.694 -22.893 1.00 89.50 146 TYR A C 1
ATOM 1159 O O . TYR A 1 146 ? 13.663 2.571 -23.420 1.00 89.50 146 TYR A O 1
ATOM 1167 N N . ARG A 1 147 ? 11.931 3.874 -22.877 1.00 89.88 147 ARG A N 1
ATOM 1168 C CA . ARG A 1 147 ? 12.454 5.119 -23.461 1.00 89.88 147 ARG A CA 1
ATOM 1169 C C . ARG A 1 147 ? 13.001 6.093 -22.423 1.00 89.88 147 ARG A C 1
ATOM 1171 O O . ARG A 1 147 ? 13.294 7.241 -22.774 1.00 89.88 147 ARG A O 1
ATOM 1178 N N . TYR A 1 148 ? 13.111 5.682 -21.161 1.00 87.44 148 TYR A N 1
ATOM 1179 C CA . TYR A 1 148 ? 13.646 6.549 -20.123 1.00 87.44 148 TYR A CA 1
ATOM 1180 C C . TYR A 1 148 ? 15.071 6.980 -20.433 1.00 87.44 148 TYR A C 1
ATOM 1182 O O . TYR A 1 148 ? 15.901 6.218 -20.927 1.00 87.44 148 TYR A O 1
ATOM 1190 N N . LYS A 1 149 ? 15.352 8.235 -20.094 1.00 81.94 149 LYS A N 1
ATOM 1191 C CA . LYS A 1 149 ? 16.717 8.719 -19.966 1.00 81.94 149 LYS A CA 1
ATOM 1192 C C . LYS A 1 149 ? 17.184 8.441 -18.540 1.00 81.94 149 LYS A C 1
ATOM 1194 O O . LYS A 1 149 ? 16.404 8.521 -17.587 1.00 81.94 149 LYS A O 1
ATOM 1199 N N . THR A 1 150 ? 18.444 8.062 -18.407 1.00 79.88 150 THR A N 1
ATOM 1200 C CA . THR A 1 150 ? 19.095 7.860 -17.111 1.00 79.88 150 THR A CA 1
ATOM 1201 C C . THR A 1 150 ? 19.638 9.188 -16.581 1.00 79.88 150 THR A C 1
ATOM 1203 O O . THR A 1 150 ? 19.820 10.136 -17.346 1.00 79.88 150 THR A O 1
ATOM 1206 N N . GLU A 1 151 ? 19.903 9.251 -15.274 1.00 74.00 151 GLU A N 1
ATOM 1207 C CA .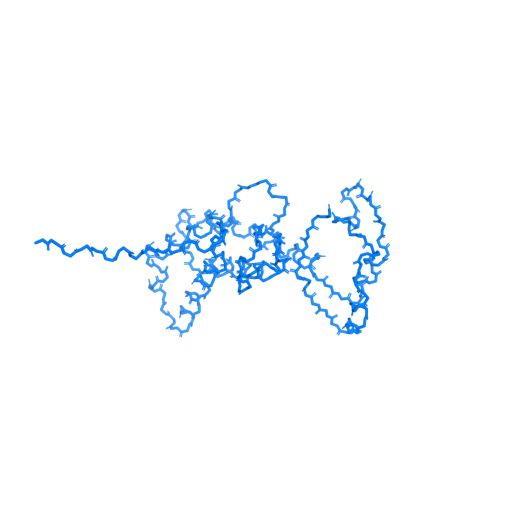 GLU A 1 151 ? 20.553 10.389 -14.597 1.00 74.00 151 GLU A CA 1
ATOM 1208 C C . GLU A 1 151 ? 19.748 11.707 -14.616 1.00 74.00 151 GLU A C 1
ATOM 1210 O O . GLU A 1 151 ? 20.298 12.811 -14.624 1.00 74.00 151 GLU A O 1
ATOM 1215 N N . GLU A 1 152 ? 18.416 11.620 -14.582 1.00 72.62 152 GLU A N 1
ATOM 1216 C CA . GLU A 1 152 ? 17.554 12.800 -14.477 1.00 72.62 152 GLU A CA 1
ATOM 1217 C C . GLU A 1 152 ? 17.505 13.348 -13.038 1.00 72.62 152 GLU A C 1
ATOM 1219 O O . GLU A 1 152 ? 16.677 12.949 -12.221 1.00 72.62 152 GLU A O 1
ATOM 1224 N N . TYR A 1 153 ? 18.349 14.334 -12.726 1.00 61.12 153 TYR A N 1
ATOM 1225 C CA . TYR A 1 153 ? 18.320 15.042 -11.440 1.00 61.12 153 TYR A CA 1
ATOM 1226 C C . TYR A 1 153 ? 17.436 16.297 -11.509 1.00 61.12 153 TYR A C 1
ATOM 1228 O O . TYR A 1 153 ? 17.920 17.420 -11.641 1.00 61.12 153 TYR A O 1
ATOM 1236 N N . SER A 1 154 ? 16.111 16.124 -11.437 1.00 72.81 154 SER A N 1
ATOM 1237 C CA . SER A 1 154 ? 15.175 17.251 -11.283 1.00 72.81 154 SER A CA 1
ATOM 1238 C C . SER A 1 154 ? 13.867 16.846 -10.594 1.00 72.81 154 SER A C 1
ATOM 1240 O O . SER A 1 154 ? 13.437 15.699 -10.675 1.00 72.81 154 SER A O 1
ATOM 1242 N N . HIS A 1 155 ? 13.169 17.800 -9.963 1.00 69.69 155 HIS A N 1
ATOM 1243 C CA . HIS A 1 155 ? 11.821 17.560 -9.415 1.00 69.69 155 HIS A CA 1
ATOM 1244 C C . HIS A 1 155 ? 10.778 17.221 -10.497 1.00 69.69 155 HIS A C 1
ATOM 1246 O O . HIS A 1 155 ? 9.728 16.654 -10.194 1.00 69.69 155 HIS A O 1
ATOM 1252 N N . THR A 1 156 ? 11.072 17.561 -11.753 1.00 77.75 156 THR A N 1
ATOM 1253 C CA . THR A 1 156 ? 10.258 17.281 -12.942 1.00 77.75 156 THR A CA 1
ATOM 1254 C C . THR A 1 156 ? 10.722 16.035 -13.702 1.00 77.75 156 THR A C 1
ATOM 1256 O O . THR A 1 156 ? 10.243 15.806 -14.809 1.00 77.75 156 THR A O 1
ATOM 1259 N N . ALA A 1 157 ? 11.650 15.252 -13.139 1.00 77.88 157 ALA A N 1
ATOM 1260 C CA . ALA A 1 157 ? 12.160 14.039 -13.766 1.00 77.88 157 ALA A CA 1
ATOM 1261 C C . ALA A 1 157 ? 11.029 13.033 -14.010 1.00 77.88 157 ALA A C 1
ATOM 1263 O O . ALA A 1 157 ? 10.166 12.815 -13.146 1.00 77.88 157 ALA A O 1
ATOM 1264 N N . VAL A 1 158 ? 11.056 12.417 -15.189 1.00 79.62 158 VAL A N 1
ATOM 1265 C CA . VAL A 1 158 ? 10.147 11.328 -15.552 1.00 79.62 158 VAL A CA 1
ATOM 1266 C C . VAL A 1 158 ? 10.659 10.039 -14.909 1.00 79.62 158 VAL A C 1
ATOM 1268 O O . VAL A 1 158 ? 9.892 9.321 -14.266 1.00 79.62 158 VAL A O 1
ATOM 1271 N N . ASN A 1 159 ? 11.973 9.801 -14.971 1.00 83.50 159 ASN A N 1
ATOM 1272 C CA . ASN A 1 159 ? 12.616 8.631 -14.381 1.00 83.50 159 ASN A CA 1
ATOM 1273 C C . ASN A 1 159 ? 12.998 8.851 -12.904 1.00 83.50 159 ASN A C 1
ATOM 1275 O O . ASN A 1 159 ? 14.170 8.925 -12.539 1.00 83.50 159 ASN A O 1
ATOM 1279 N N . LYS A 1 160 ? 11.992 8.953 -12.027 1.00 82.44 160 LYS A N 1
ATOM 1280 C CA . LYS A 1 160 ? 12.194 9.295 -10.602 1.00 82.44 160 LYS A CA 1
ATOM 1281 C C . LYS A 1 160 ? 12.997 8.277 -9.791 1.00 82.44 160 LYS A C 1
ATOM 1283 O O . LYS A 1 160 ? 13.531 8.638 -8.748 1.00 82.44 160 LYS A O 1
ATOM 1288 N N . PHE A 1 161 ? 13.047 7.027 -10.242 1.00 84.81 161 PHE A N 1
ATOM 1289 C CA . PHE A 1 161 ? 13.784 5.948 -9.573 1.00 84.81 161 PHE A CA 1
ATOM 1290 C C . PHE A 1 161 ? 15.091 5.600 -10.285 1.00 84.81 161 PHE A C 1
ATOM 1292 O O . PHE A 1 161 ? 15.764 4.663 -9.871 1.00 84.81 161 PHE A O 1
ATOM 1299 N N . ASN A 1 162 ? 15.441 6.347 -11.339 1.00 85.62 162 ASN A N 1
ATOM 1300 C CA . ASN A 1 162 ? 16.622 6.108 -12.162 1.00 85.62 162 ASN A CA 1
ATOM 1301 C C . ASN A 1 162 ? 16.702 4.660 -12.695 1.00 85.62 162 ASN A C 1
ATOM 1303 O O . ASN A 1 162 ? 17.763 4.042 -12.707 1.00 85.62 162 ASN A O 1
ATOM 1307 N N . VAL A 1 163 ? 15.561 4.112 -13.130 1.00 85.62 163 VAL A N 1
ATOM 1308 C CA . VAL A 1 163 ? 15.480 2.783 -13.749 1.00 85.62 163 VAL A CA 1
ATOM 1309 C C . VAL A 1 163 ? 16.287 2.790 -15.043 1.00 85.62 163 VAL A C 1
ATOM 1311 O O . VAL A 1 163 ? 16.133 3.699 -15.861 1.00 85.62 163 VAL A O 1
ATOM 1314 N N . ILE A 1 164 ? 17.124 1.772 -15.231 1.00 88.00 164 ILE A N 1
ATOM 1315 C CA . ILE A 1 164 ? 17.920 1.584 -16.445 1.00 88.00 164 ILE A CA 1
ATOM 1316 C C . ILE A 1 164 ? 17.072 0.779 -17.444 1.00 88.00 164 ILE A C 1
ATOM 1318 O O . ILE A 1 164 ? 16.728 -0.363 -17.145 1.00 88.00 164 ILE A O 1
ATOM 1322 N N . PRO A 1 165 ? 16.723 1.317 -18.627 1.00 87.44 165 PRO A N 1
ATOM 1323 C CA . PRO A 1 165 ? 15.906 0.585 -19.601 1.00 87.44 165 PRO A CA 1
ATOM 1324 C C . PRO A 1 165 ? 16.504 -0.768 -20.001 1.00 87.44 165 PRO A C 1
ATOM 1326 O O . PRO A 1 165 ? 15.784 -1.761 -20.086 1.00 87.44 165 PRO A O 1
ATOM 1329 N N . ASP A 1 166 ? 17.830 -0.824 -20.150 1.00 87.94 166 ASP A N 1
ATOM 1330 C CA . ASP A 1 166 ? 18.571 -2.037 -20.517 1.00 87.94 166 ASP A CA 1
ATOM 1331 C C . ASP A 1 166 ? 18.533 -3.127 -19.431 1.00 87.94 166 ASP A C 1
ATOM 1333 O O . ASP A 1 166 ? 18.880 -4.275 -19.701 1.00 87.94 166 ASP A O 1
ATOM 1337 N N . SER A 1 167 ? 18.107 -2.805 -18.200 1.00 89.31 167 SER A N 1
ATOM 1338 C CA . SER A 1 167 ? 17.936 -3.800 -17.135 1.00 89.31 167 SER A CA 1
ATOM 1339 C C . SER A 1 167 ? 16.566 -4.486 -17.157 1.00 89.31 167 SER A C 1
ATOM 1341 O O . SER A 1 167 ? 16.317 -5.362 -16.326 1.00 89.31 167 SER A O 1
ATOM 1343 N N . LEU A 1 168 ? 15.650 -4.079 -18.045 1.00 90.44 168 LEU A N 1
ATOM 1344 C CA . LEU A 1 168 ? 14.344 -4.723 -18.170 1.00 90.44 168 LEU A CA 1
ATOM 1345 C C . LEU A 1 168 ? 14.509 -6.152 -18.713 1.00 90.44 168 LEU A C 1
ATOM 1347 O O . LEU A 1 168 ? 15.142 -6.347 -19.750 1.00 90.44 168 LEU A O 1
ATOM 1351 N N . PRO A 1 169 ? 13.932 -7.166 -18.051 1.00 92.56 169 PRO A N 1
ATOM 1352 C CA . PRO A 1 169 ? 14.101 -8.543 -18.483 1.00 92.56 169 PRO A CA 1
ATOM 1353 C C . PRO A 1 169 ? 13.257 -8.838 -19.729 1.00 92.56 169 PRO A C 1
ATOM 1355 O O . PRO A 1 169 ? 12.088 -8.467 -19.784 1.00 92.56 169 PRO A O 1
ATOM 1358 N N . GLU A 1 170 ? 13.814 -9.571 -20.696 1.00 91.69 170 GLU A N 1
ATOM 1359 C CA . GLU A 1 170 ? 13.175 -9.810 -22.005 1.00 91.69 170 GLU A CA 1
ATOM 1360 C C . GLU A 1 170 ? 11.770 -10.424 -21.904 1.00 91.69 170 GLU A C 1
ATOM 1362 O O . GLU A 1 170 ? 10.865 -10.037 -22.643 1.00 91.69 170 GLU A O 1
ATOM 1367 N N . TRP A 1 171 ? 11.547 -11.310 -20.925 1.00 94.88 171 TRP A N 1
ATOM 1368 C CA . TRP A 1 171 ? 10.255 -11.975 -20.729 1.00 94.88 171 TRP A CA 1
ATOM 1369 C C . TRP A 1 171 ? 9.095 -10.998 -20.498 1.00 94.88 171 TRP A C 1
ATOM 1371 O O . TRP A 1 171 ? 7.946 -11.355 -20.759 1.00 94.88 171 TRP A O 1
ATOM 1381 N N . ILE A 1 172 ? 9.356 -9.778 -20.005 1.00 94.00 172 ILE A N 1
ATOM 1382 C CA . ILE A 1 172 ? 8.291 -8.816 -19.698 1.00 94.00 172 ILE A CA 1
ATOM 1383 C C . ILE A 1 172 ? 7.588 -8.327 -20.965 1.00 94.00 172 ILE A C 1
ATOM 1385 O O . ILE A 1 172 ? 6.390 -8.055 -20.927 1.00 94.00 172 ILE A O 1
ATOM 1389 N N . PHE A 1 173 ? 8.309 -8.251 -22.087 1.00 90.75 173 PHE A N 1
ATOM 1390 C CA . PHE A 1 173 ? 7.763 -7.791 -23.361 1.00 90.75 173 PHE A CA 1
ATOM 1391 C C . PHE A 1 173 ? 6.840 -8.838 -23.986 1.00 90.75 173 PHE A C 1
ATOM 1393 O O . PHE A 1 173 ? 5.808 -8.474 -24.544 1.00 90.75 173 PHE A O 1
ATOM 1400 N N . ASP A 1 174 ? 7.164 -10.122 -23.818 1.00 92.94 174 ASP A N 1
ATOM 1401 C CA . ASP A 1 174 ? 6.324 -11.234 -24.275 1.00 92.94 174 ASP A CA 1
ATOM 1402 C C . ASP A 1 174 ? 5.126 -11.477 -23.344 1.00 92.94 174 ASP A C 1
ATOM 1404 O O . ASP A 1 174 ? 4.054 -11.894 -23.783 1.00 92.94 174 ASP A O 1
ATOM 1408 N N . PHE A 1 175 ? 5.300 -11.220 -22.044 1.00 95.31 175 PHE A N 1
ATOM 1409 C CA . PHE A 1 175 ? 4.260 -11.421 -21.037 1.00 95.31 175 PHE A CA 1
ATOM 1410 C C . PHE A 1 175 ? 3.195 -10.315 -21.037 1.00 95.31 175 PHE A C 1
ATOM 1412 O O . PHE A 1 175 ? 2.043 -10.576 -20.684 1.00 95.31 175 PHE A O 1
ATOM 1419 N N . MET A 1 176 ? 3.557 -9.077 -21.396 1.00 95.00 176 MET A N 1
ATOM 1420 C CA . MET A 1 176 ? 2.659 -7.927 -21.287 1.00 95.00 176 MET A CA 1
ATOM 1421 C C . MET A 1 176 ? 1.499 -8.010 -22.298 1.00 95.00 176 MET A C 1
ATOM 1423 O O . MET A 1 176 ? 1.730 -7.964 -23.508 1.00 95.00 176 MET A O 1
ATOM 1427 N N . PRO A 1 177 ? 0.231 -8.073 -21.849 1.00 93.00 177 PRO A N 1
ATOM 1428 C CA . PRO A 1 177 ? -0.901 -8.116 -22.764 1.00 93.00 177 PRO A CA 1
ATOM 1429 C C . PRO A 1 177 ? -1.150 -6.751 -23.423 1.00 93.00 177 PRO A C 1
ATOM 1431 O O . PRO A 1 177 ? -0.860 -5.696 -22.861 1.00 93.00 177 PRO A O 1
ATOM 1434 N N . VAL A 1 178 ? -1.795 -6.761 -24.595 1.00 92.75 178 VAL A N 1
ATOM 1435 C CA . VAL A 1 178 ? -2.233 -5.530 -25.292 1.00 92.75 178 VAL A CA 1
ATOM 1436 C C . VAL A 1 178 ? -3.281 -4.757 -24.479 1.00 92.75 178 VAL A C 1
ATOM 1438 O O . VAL A 1 178 ? -3.359 -3.529 -24.548 1.00 92.75 178 VAL A O 1
ATOM 1441 N N . HIS A 1 179 ? -4.089 -5.473 -23.697 1.00 94.38 179 HIS A N 1
ATOM 1442 C CA . HIS A 1 179 ? -5.110 -4.904 -22.827 1.00 94.38 179 HIS A CA 1
ATOM 1443 C C . HIS A 1 179 ? -4.943 -5.428 -21.404 1.00 94.38 179 HIS A C 1
ATOM 1445 O O . HIS A 1 179 ? -4.972 -6.635 -21.175 1.00 94.38 179 HIS A O 1
ATOM 1451 N N . GLY A 1 180 ? -4.825 -4.504 -20.453 1.00 93.69 180 GLY A N 1
ATOM 1452 C CA . GLY A 1 180 ? -4.618 -4.812 -19.043 1.00 93.69 180 GLY A CA 1
ATOM 1453 C C . GLY A 1 180 ? -3.215 -4.454 -18.566 1.00 93.69 180 GLY A C 1
ATOM 1454 O O . GLY A 1 180 ? -2.416 -3.867 -19.291 1.00 93.69 180 GLY A O 1
ATOM 1455 N N . GLY A 1 181 ? -2.959 -4.782 -17.308 1.00 95.38 181 GLY A N 1
ATOM 1456 C CA . GLY A 1 181 ? -1.729 -4.468 -16.602 1.00 95.38 181 GLY A CA 1
ATOM 1457 C C . GLY A 1 181 ? -1.762 -5.067 -15.203 1.00 95.38 181 GLY A C 1
ATOM 1458 O O . GLY A 1 181 ? -2.759 -5.677 -14.798 1.00 95.38 181 GLY A O 1
ATOM 1459 N N . TYR A 1 182 ? -0.674 -4.905 -14.467 1.00 96.31 182 TYR A N 1
ATOM 1460 C CA . TYR A 1 182 ? -0.547 -5.408 -13.104 1.00 96.31 182 TYR A CA 1
ATOM 1461 C C . TYR A 1 182 ? 0.295 -4.459 -12.250 1.00 96.31 182 TYR A C 1
ATOM 1463 O O . TYR A 1 182 ? 0.881 -3.499 -12.745 1.00 96.31 182 TYR A O 1
ATOM 1471 N N . PHE A 1 183 ? 0.334 -4.706 -10.941 1.00 96.69 183 PHE A N 1
ATOM 1472 C CA . PHE A 1 183 ? 1.265 -4.015 -10.055 1.00 96.69 183 PHE A CA 1
ATOM 1473 C C . PHE A 1 183 ? 2.595 -4.765 -10.011 1.00 96.69 183 PHE A C 1
ATOM 1475 O O . PHE A 1 183 ? 2.614 -5.954 -9.690 1.00 96.69 183 PHE A O 1
ATOM 1482 N N . ILE A 1 184 ? 3.698 -4.083 -10.311 1.00 95.44 184 ILE A N 1
ATOM 1483 C CA . ILE A 1 184 ? 5.040 -4.666 -10.234 1.00 95.44 184 ILE A CA 1
ATOM 1484 C C . ILE A 1 184 ? 5.387 -5.077 -8.805 1.00 95.44 184 ILE A C 1
ATOM 1486 O O . ILE A 1 184 ? 4.881 -4.516 -7.835 1.00 95.44 184 ILE A O 1
ATOM 1490 N N . GLY A 1 185 ? 6.255 -6.082 -8.688 1.00 93.62 185 GLY A N 1
ATOM 1491 C CA . GLY A 1 185 ? 6.558 -6.720 -7.409 1.00 93.62 185 GLY A CA 1
ATOM 1492 C C . GLY A 1 185 ? 7.227 -5.797 -6.392 1.00 93.62 185 GLY A C 1
ATOM 1493 O O . GLY A 1 185 ? 7.047 -5.995 -5.193 1.00 93.62 185 GLY A O 1
ATOM 1494 N N . ASN A 1 186 ? 7.991 -4.806 -6.856 1.00 93.81 186 ASN A N 1
ATOM 1495 C CA . ASN A 1 186 ? 8.779 -3.918 -6.009 1.00 93.81 186 ASN A CA 1
ATOM 1496 C C . ASN A 1 186 ? 9.147 -2.634 -6.764 1.00 93.81 186 ASN A C 1
ATOM 1498 O O . ASN A 1 186 ? 9.327 -2.672 -7.983 1.00 93.81 186 ASN A O 1
ATOM 1502 N N . VAL A 1 187 ? 9.292 -1.524 -6.040 1.00 90.75 187 VAL A N 1
ATOM 1503 C CA . VAL A 1 187 ? 9.795 -0.246 -6.566 1.00 90.75 187 VAL A CA 1
ATOM 1504 C C . VAL A 1 187 ? 10.736 0.360 -5.543 1.00 90.75 187 VAL A C 1
ATOM 1506 O O . VAL A 1 187 ? 10.285 0.822 -4.499 1.00 90.75 187 VAL A O 1
ATOM 1509 N N . SER A 1 188 ? 12.029 0.390 -5.849 1.00 83.06 188 SER A N 1
ATOM 1510 C CA . SER A 1 188 ? 13.056 1.010 -5.013 1.00 83.06 188 SER A CA 1
ATOM 1511 C C . SER A 1 188 ? 13.912 1.973 -5.839 1.00 83.06 188 SER A C 1
ATOM 1513 O O . SER A 1 188 ? 14.033 1.780 -7.050 1.00 83.06 188 SER A O 1
ATOM 1515 N N . PRO A 1 189 ? 14.526 2.994 -5.214 1.00 75.56 189 PRO A N 1
ATOM 1516 C CA . PRO A 1 189 ? 15.616 3.734 -5.845 1.00 75.56 189 PRO A CA 1
ATOM 1517 C C . PRO A 1 189 ? 16.712 2.770 -6.307 1.00 75.56 189 PRO A C 1
ATOM 1519 O O . PRO A 1 189 ? 17.028 1.827 -5.572 1.00 75.56 189 PRO A O 1
ATOM 1522 N N . ALA A 1 190 ? 17.242 3.006 -7.507 1.00 61.75 190 ALA A N 1
ATOM 1523 C CA . ALA A 1 190 ? 18.452 2.356 -8.005 1.00 61.75 190 ALA A CA 1
ATOM 1524 C C . ALA A 1 190 ? 19.706 2.825 -7.252 1.00 61.75 190 ALA A C 1
ATOM 1526 O O . ALA A 1 190 ? 19.744 4.010 -6.841 1.00 61.75 190 ALA A O 1
#